Protein AF-A0A7K0PGT2-F1 (afdb_monomer)

Radius of gyration: 53.69 Å; Cα contacts (8 Å, |Δi|>4): 223; chains: 1; bounding box: 87×56×142 Å

Solvent-accessible surface area (backbone atoms only — not comparable to full-atom values): 14466 Å² total; per-residue (Å²): 141,84,86,84,85,79,87,84,86,82,81,84,85,84,81,75,84,80,81,84,86,76,78,80,81,80,82,82,82,79,70,78,76,76,74,76,70,42,58,75,42,71,37,89,89,79,69,48,74,46,69,46,82,60,61,47,36,92,90,78,65,51,60,72,64,72,80,71,77,77,62,82,74,50,78,63,59,57,50,51,54,50,51,52,51,50,51,48,48,64,63,54,50,58,58,54,54,54,54,49,53,52,50,52,56,50,51,52,52,49,54,52,51,50,55,49,50,52,50,52,51,50,49,53,52,48,53,50,50,53,51,50,52,53,50,52,52,51,52,52,52,51,52,54,50,49,54,51,51,52,49,51,51,45,55,50,45,55,52,50,48,32,52,49,52,24,52,51,45,32,50,39,21,75,71,67,77,32,98,59,60,35,76,43,43,53,70,45,78,75,40,73,49,88,86,41,83,86,55,52,51,35,31,30,47,28,35,30,27,53,48,68,48,98,88,70,50,73,44,60,49,49,25,31,32,43,38,33,59,79,81,65,44,73,52,75,43,84,47,74,136

Foldseek 3Di:
DDDDDDDDDDDDDDPDDDDDPPPPPDPDPPDPPPPPFQDWDQDPPPRDTDRDPDQADPVPGHGPDDPPPPPCPDPVNVVVVVVVVVVCCVVVVVVVVVVVVVVVVVVVVVVVVVVVVVVVVVVVVVVVVVVVVVVVVVVVVVVVVVLVVLLVLLVVLVVVVFVVVLVVQQVCVVVVNDVARFDTKDKDWPADDSNDPVDQKTKIWMFRFRDADPVRDGDGW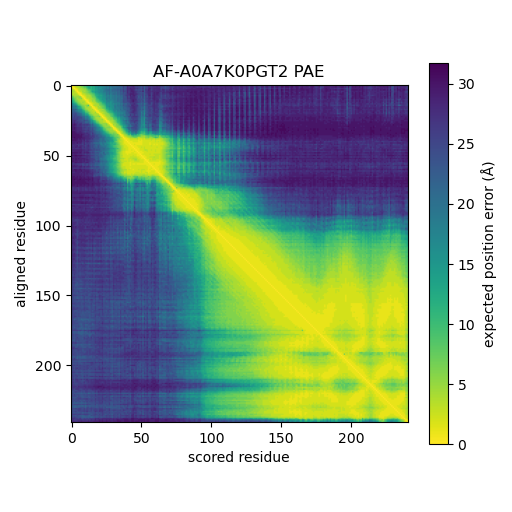IKIKMAGSVVSDIDIDTDDD

Nearest PDB structures (foldseek):
  4v93-assembly1_C1  TM=5.068E-01  e=9.255E+00  Lumbricus terrestris
  4u8u-assembly1_O  TM=4.489E-01  e=9.862E+00  Glossoscolex paulistus

Mean predicted aligned error: 16.41 Å

Secondary structure (DSSP, 8-state):
--------PPP--------------------------PPEEE-TTT--EEE--SSB-TTT--BSS---------HHHHHHHHHHHHHHHHHHHHHHHHHHHHHHHHHHHHHHHHHHHHHHHHHHHHHHHHHHHHHHHHHHHHHHHHHHHHHHHHHHHHHHHHHHHHHHHHHHHHTTSSSS---EEEEEEEES-TT-TT-SEEEEEEEEEEEE-TTS-EEEEEEEEEEETTTTEEEEEEB--

Sequence (241 aa):
MTDEQPDDATPEDGTTPGPDDATPTDPARTAPADATSAPDRLCRRCSTVTATSGEYCPHCGASYVRRGRLRRISRRTRRIAAAVLVLVLAVGGGTAFVLQRQADDRTERRARAQRALERVEARARQSRADAAATKAAAEEDAAAEELRLQRRLRTLTVRDLRKSVTKDARAKAAEGLLDDRARSTDCENTDGNEDDLEETSAEYSCIAVTDVDADGSSRGYRFTARVDFEEGSYTWRLGGD

Structure (mmCIF, N/CA/C/O backbone):
data_AF-A0A7K0PGT2-F1
#
_entry.id   AF-A0A7K0PGT2-F1
#
loop_
_atom_site.group_PDB
_atom_site.id
_atom_site.type_symbol
_atom_site.label_atom_id
_atom_site.label_alt_id
_atom_site.label_comp_id
_atom_site.label_asym_id
_atom_site.label_entity_id
_atom_site.label_seq_id
_atom_site.pdbx_PDB_ins_code
_atom_site.Cartn_x
_atom_site.Cartn_y
_atom_site.Cartn_z
_atom_site.occupancy
_atom_site.B_iso_or_equiv
_atom_site.auth_seq_id
_atom_site.auth_comp_id
_atom_site.auth_asym_id
_atom_site.auth_atom_id
_atom_site.pdbx_PDB_model_num
ATOM 1 N N . MET A 1 1 ? -23.843 19.584 -23.914 1.00 47.19 1 MET A N 1
ATOM 2 C CA . MET A 1 1 ? -24.912 19.281 -22.944 1.00 47.19 1 MET A CA 1
ATOM 3 C C . MET A 1 1 ? -24.220 19.204 -21.607 1.00 47.19 1 MET A C 1
ATOM 5 O O . MET A 1 1 ? -23.663 18.175 -21.262 1.00 47.19 1 MET A O 1
ATOM 9 N N . THR A 1 2 ? -24.089 20.372 -21.001 1.00 46.09 2 THR A N 1
ATOM 10 C CA . THR A 1 2 ? -23.368 20.646 -19.762 1.00 46.09 2 THR A CA 1
ATOM 11 C C . THR A 1 2 ? -24.465 20.976 -18.768 1.00 46.09 2 THR A C 1
ATOM 13 O O . THR A 1 2 ? -25.103 22.015 -18.915 1.00 46.09 2 THR A O 1
ATOM 16 N N . ASP A 1 3 ? -24.747 20.047 -17.860 1.00 52.47 3 ASP A N 1
ATOM 17 C CA . ASP A 1 3 ? -25.633 20.293 -16.727 1.00 52.47 3 ASP A CA 1
ATOM 18 C C . ASP A 1 3 ? -24.747 20.573 -15.515 1.00 52.47 3 ASP A C 1
ATOM 20 O O . ASP A 1 3 ? -23.982 19.731 -15.044 1.00 52.47 3 ASP A O 1
ATOM 24 N N . GLU A 1 4 ? -24.805 21.836 -15.130 1.00 55.09 4 GLU A N 1
ATOM 25 C CA . GLU A 1 4 ? -24.143 22.504 -14.028 1.00 55.09 4 GLU A CA 1
ATOM 26 C C . GLU A 1 4 ? -25.094 22.367 -12.835 1.00 55.09 4 GLU A C 1
ATOM 28 O O . GLU A 1 4 ? -26.203 22.901 -12.867 1.00 55.09 4 GLU A O 1
ATOM 33 N N . GLN A 1 5 ? -24.723 21.576 -11.825 1.00 59.09 5 GLN A N 1
ATOM 34 C CA . GLN A 1 5 ? -25.573 21.338 -10.658 1.00 59.09 5 GLN A CA 1
ATOM 35 C C . GLN A 1 5 ? -25.011 22.107 -9.450 1.00 59.09 5 GLN A C 1
ATOM 37 O O . GLN A 1 5 ? -23.903 21.792 -9.011 1.00 59.09 5 GLN A O 1
ATOM 42 N N . PRO A 1 6 ? -25.728 23.132 -8.947 1.00 62.44 6 PRO A N 1
ATOM 43 C CA . PRO A 1 6 ? -25.243 24.021 -7.900 1.00 62.44 6 PRO A CA 1
ATOM 44 C C . PRO A 1 6 ? -25.582 23.527 -6.487 1.00 62.44 6 PRO A C 1
ATOM 46 O O . PRO A 1 6 ? -26.600 22.875 -6.266 1.00 62.44 6 PRO A O 1
ATOM 49 N N . ASP A 1 7 ? -24.689 23.895 -5.566 1.00 54.88 7 ASP A N 1
ATOM 50 C CA . ASP A 1 7 ? -24.901 24.362 -4.192 1.00 54.88 7 ASP A CA 1
ATOM 51 C C . ASP A 1 7 ? -26.152 23.884 -3.438 1.00 54.88 7 ASP A C 1
ATOM 53 O O . ASP A 1 7 ? -27.253 24.397 -3.642 1.00 54.88 7 ASP A O 1
ATOM 57 N N . ASP A 1 8 ? -25.937 23.031 -2.430 1.00 54.59 8 ASP A N 1
ATOM 58 C CA . ASP A 1 8 ? -26.850 22.923 -1.291 1.00 54.59 8 ASP A CA 1
ATOM 59 C C . ASP A 1 8 ? -26.090 23.224 0.009 1.00 54.59 8 ASP A C 1
ATOM 61 O O . ASP A 1 8 ? -25.328 22.421 0.556 1.00 54.59 8 ASP A O 1
ATOM 65 N N . ALA A 1 9 ? -26.260 24.467 0.452 1.00 50.78 9 ALA A N 1
ATOM 66 C CA . ALA A 1 9 ? -25.785 24.992 1.715 1.00 50.78 9 ALA A CA 1
ATOM 67 C C . ALA A 1 9 ? -26.651 24.434 2.851 1.00 50.78 9 ALA A C 1
ATOM 69 O O . ALA A 1 9 ? -27.838 24.739 2.940 1.00 50.78 9 ALA A O 1
ATOM 70 N N . THR A 1 10 ? -26.057 23.660 3.762 1.00 55.44 10 THR A N 1
ATOM 71 C CA . THR A 1 10 ? -26.720 23.323 5.030 1.00 55.44 10 THR A CA 1
ATOM 72 C C . THR A 1 10 ? -26.334 24.355 6.095 1.00 55.44 10 THR A C 1
ATOM 74 O O . THR A 1 10 ? -25.140 24.525 6.357 1.00 55.44 10 THR A O 1
ATOM 77 N N . PRO A 1 11 ? -27.305 25.054 6.709 1.00 54.97 11 PRO A N 1
ATOM 78 C CA . PRO A 1 11 ? -27.050 26.006 7.776 1.00 54.97 11 PRO A CA 1
ATOM 79 C C . PRO A 1 11 ? -26.973 25.319 9.149 1.00 54.97 11 PRO A C 1
ATOM 81 O O . PRO A 1 11 ? -27.729 24.402 9.446 1.00 54.97 11 PRO A O 1
ATOM 84 N N . GLU A 1 12 ? -26.047 25.837 9.957 1.00 49.50 12 GLU A N 1
ATOM 85 C CA . GLU A 1 12 ? -26.160 26.125 11.394 1.00 49.50 12 GLU A CA 1
ATOM 86 C C . GLU A 1 12 ? -26.654 25.025 12.349 1.00 49.50 12 GLU A C 1
ATOM 88 O O . GLU A 1 12 ? -27.845 24.757 12.456 1.00 49.50 12 GLU A O 1
ATOM 93 N N . ASP A 1 13 ? -25.742 24.541 13.201 1.00 44.47 13 ASP A N 1
ATOM 94 C CA . ASP A 1 13 ? -26.112 24.051 14.533 1.00 44.47 13 ASP A CA 1
ATOM 95 C C . ASP A 1 13 ? -25.290 24.795 15.598 1.00 44.47 13 ASP A C 1
ATOM 97 O O . ASP A 1 13 ? -24.214 24.388 16.048 1.00 44.47 13 ASP A O 1
ATOM 101 N N . GLY A 1 14 ? -25.787 25.986 15.937 1.00 51.91 14 GLY A N 1
ATOM 102 C CA . GLY A 1 14 ? -25.299 26.810 17.032 1.00 51.91 14 GLY A CA 1
ATOM 103 C C . GLY A 1 14 ? -25.639 26.171 18.375 1.00 51.91 14 GLY A C 1
ATOM 104 O O . GLY A 1 14 ? -26.684 26.448 18.957 1.00 51.91 14 GLY A O 1
ATOM 105 N N . THR A 1 15 ? -24.738 25.343 18.902 1.00 51.84 15 THR A N 1
ATOM 106 C CA . THR A 1 15 ? -24.800 24.907 20.303 1.00 51.84 15 THR A CA 1
ATOM 107 C C . THR A 1 15 ? -24.114 25.945 21.186 1.00 51.84 15 THR A C 1
ATOM 109 O O . THR A 1 15 ? -22.908 25.910 21.426 1.00 51.84 15 THR A O 1
ATOM 112 N N . THR A 1 16 ? -24.905 26.899 21.661 1.00 55.03 16 THR A N 1
ATOM 113 C CA . THR A 1 16 ? -24.529 27.847 22.710 1.00 55.03 16 THR A CA 1
ATOM 114 C C . THR A 1 16 ? -24.398 27.099 24.047 1.00 55.03 16 THR A C 1
ATOM 116 O O . THR A 1 16 ? -25.365 26.462 24.470 1.00 55.03 16 THR A O 1
ATOM 119 N N . PRO A 1 17 ? -23.258 27.164 24.759 1.00 57.84 17 PRO A N 1
ATOM 120 C CA . PRO A 1 17 ? -23.176 26.684 26.132 1.00 57.84 17 PRO A CA 1
ATOM 121 C C . PRO A 1 17 ? -23.917 27.666 27.046 1.00 57.84 17 PRO A C 1
ATOM 123 O O . PRO A 1 17 ? -23.479 28.798 27.243 1.00 57.84 17 PRO A O 1
ATOM 126 N N . GLY A 1 18 ? -25.061 27.239 27.579 1.00 46.41 18 GLY A N 1
ATOM 127 C CA . GLY A 1 18 ? -25.768 27.975 28.622 1.00 46.41 18 GLY A CA 1
ATOM 128 C C . GLY A 1 18 ? -24.946 27.997 29.917 1.00 46.41 18 GLY A C 1
ATOM 129 O O . GLY A 1 18 ? -24.570 26.927 30.403 1.00 46.41 18 GLY A O 1
ATOM 130 N N . PRO A 1 19 ? -24.644 29.175 30.488 1.00 62.78 19 PRO A N 1
ATOM 131 C CA . PRO A 1 19 ? -24.350 29.290 31.904 1.00 62.78 19 PRO A CA 1
ATOM 132 C C . PRO A 1 19 ? -25.675 29.289 32.688 1.00 62.78 19 PRO A C 1
ATOM 134 O O . PRO A 1 19 ? -26.742 29.472 32.109 1.00 62.78 19 PRO A O 1
ATOM 137 N N . ASP A 1 20 ? -25.582 29.130 34.006 1.00 53.25 20 ASP A N 1
ATOM 138 C CA . ASP A 1 20 ? -26.662 29.365 34.976 1.00 53.25 20 ASP A CA 1
ATOM 139 C C . ASP A 1 20 ? -27.539 28.154 35.343 1.00 53.25 20 ASP A C 1
ATOM 141 O O . ASP A 1 20 ? -28.751 28.164 35.171 1.00 53.25 20 ASP A O 1
ATOM 145 N N . ASP A 1 21 ? -26.939 27.168 36.018 1.00 46.47 21 ASP A N 1
ATOM 146 C CA . ASP A 1 21 ? -27.646 26.464 37.100 1.00 46.47 21 ASP A CA 1
ATOM 147 C C . ASP A 1 21 ? -27.090 26.936 38.448 1.00 46.47 21 ASP A C 1
ATOM 149 O O . ASP A 1 21 ? -26.304 26.287 39.145 1.00 46.47 21 ASP A O 1
ATOM 153 N N . ALA A 1 22 ? -27.499 28.158 38.789 1.00 50.94 22 ALA A N 1
ATOM 154 C CA . ALA A 1 22 ? -27.436 28.685 40.136 1.00 50.94 22 ALA A CA 1
ATOM 155 C C . ALA A 1 22 ? -28.290 27.788 41.038 1.00 50.94 22 ALA A C 1
ATOM 157 O O . ALA A 1 22 ? -29.516 27.817 40.998 1.00 50.94 22 ALA A O 1
ATOM 158 N N . THR A 1 23 ? -27.622 26.987 41.864 1.00 50.50 23 THR A N 1
ATOM 159 C CA . THR A 1 23 ? -28.246 26.225 42.944 1.00 50.50 23 THR A CA 1
ATOM 160 C C . THR A 1 23 ? -29.018 27.188 43.855 1.00 50.50 23 THR A C 1
ATOM 162 O O . THR A 1 23 ? -28.389 28.032 44.504 1.00 50.50 23 THR A O 1
ATOM 165 N N . PRO A 1 24 ? -30.356 27.089 43.966 1.00 59.78 24 PRO A N 1
ATOM 166 C CA . PRO A 1 24 ? -31.089 27.836 44.969 1.00 59.78 24 PRO A CA 1
ATOM 167 C C . PRO A 1 24 ? -30.717 27.250 46.327 1.00 59.78 24 PRO A C 1
ATOM 169 O O . PRO A 1 24 ? -31.056 26.118 46.668 1.00 59.78 24 PRO A O 1
ATOM 172 N N . THR A 1 25 ? -29.961 28.031 47.090 1.00 54.16 25 THR A N 1
ATOM 173 C CA . THR A 1 25 ? -29.797 27.812 48.521 1.00 54.16 25 THR A CA 1
ATOM 174 C C . THR A 1 25 ? -31.175 28.047 49.128 1.00 54.16 25 THR A C 1
ATOM 176 O O . THR A 1 25 ? -31.675 29.166 49.074 1.00 54.16 25 THR A O 1
ATOM 179 N N . ASP A 1 26 ? -31.809 26.988 49.625 1.00 44.59 26 ASP A N 1
ATOM 180 C CA . ASP A 1 26 ? -33.095 27.025 50.323 1.00 44.59 26 ASP A CA 1
ATOM 181 C C . ASP A 1 26 ? -32.820 27.174 51.833 1.00 44.59 26 ASP A C 1
ATOM 183 O O . ASP A 1 26 ? -32.454 26.192 52.492 1.00 44.59 26 ASP A O 1
ATOM 187 N N . PRO A 1 27 ? -32.877 28.389 52.415 1.00 58.22 27 PRO A N 1
ATOM 188 C CA . PRO A 1 27 ? -32.854 28.549 53.853 1.00 58.22 27 PRO A CA 1
ATOM 189 C C . PRO A 1 27 ? -34.259 28.307 54.409 1.00 58.22 27 PRO A C 1
ATOM 191 O O . PRO A 1 27 ? -35.242 28.878 53.950 1.00 58.22 27 PRO A O 1
ATOM 194 N N . ALA A 1 28 ? -34.305 27.565 55.510 1.00 53.78 28 ALA A N 1
ATOM 195 C CA . ALA A 1 28 ? -35.458 27.430 56.396 1.00 53.78 28 ALA A CA 1
ATOM 196 C C . ALA A 1 28 ? -36.552 26.442 55.956 1.00 53.78 28 ALA A C 1
ATOM 198 O O . ALA A 1 28 ? -37.667 26.796 55.581 1.00 53.78 28 ALA A O 1
ATOM 199 N N . ARG A 1 29 ? -36.313 25.171 56.291 1.00 45.88 29 ARG A N 1
ATOM 200 C CA . ARG A 1 29 ? -37.373 24.348 56.881 1.00 45.88 29 ARG A CA 1
ATOM 201 C C . ARG A 1 29 ? -36.962 23.915 58.282 1.00 45.88 29 ARG A C 1
ATOM 203 O O . ARG A 1 29 ? -36.462 22.819 58.509 1.00 45.88 29 ARG A O 1
ATOM 210 N N . THR A 1 30 ? -37.179 24.829 59.224 1.00 50.41 30 THR A N 1
ATOM 211 C CA . THR A 1 30 ? -37.275 24.543 60.654 1.00 50.41 30 THR A CA 1
ATOM 212 C C . THR A 1 30 ? -38.388 23.516 60.837 1.00 50.41 30 THR A C 1
ATOM 214 O O . THR A 1 30 ? -39.570 23.848 60.775 1.00 50.41 30 THR A O 1
ATOM 217 N N . ALA A 1 31 ? -38.017 22.247 60.997 1.00 50.94 31 ALA A N 1
ATOM 218 C CA . ALA A 1 31 ? 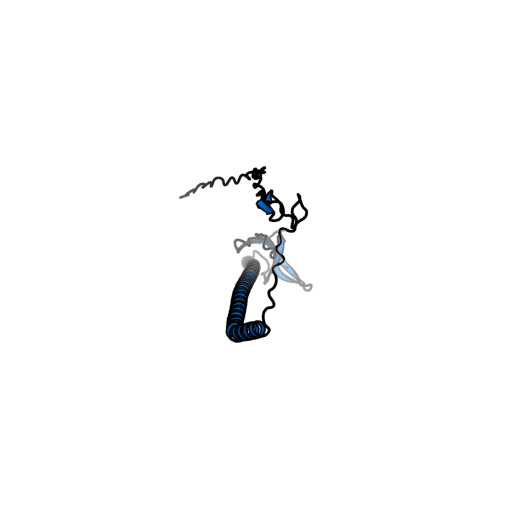-38.930 21.248 61.523 1.00 50.94 31 ALA A CA 1
ATOM 219 C C . ALA A 1 31 ? -39.386 21.725 62.913 1.00 50.94 31 ALA A C 1
ATOM 221 O O . ALA A 1 31 ? -38.536 22.171 63.694 1.00 50.94 31 ALA A O 1
ATOM 222 N N . PRO A 1 32 ? -40.686 21.672 63.248 1.00 51.66 32 PRO A N 1
ATOM 223 C CA . PRO A 1 32 ? -41.094 21.857 64.625 1.00 51.66 32 PRO A CA 1
ATOM 224 C C . PRO A 1 32 ? -40.410 20.752 65.426 1.00 51.66 32 PRO A C 1
ATOM 226 O O . PRO A 1 32 ? -40.668 19.567 65.227 1.00 51.66 32 PRO A O 1
ATOM 229 N N . ALA A 1 33 ? -39.477 21.146 66.291 1.00 49.19 33 ALA A N 1
ATOM 230 C CA . ALA A 1 33 ? -39.072 20.305 67.392 1.00 49.19 33 ALA A CA 1
ATOM 231 C C . ALA A 1 33 ? -40.363 19.981 68.142 1.00 49.19 33 ALA A C 1
ATOM 233 O O . ALA A 1 33 ? -40.942 20.870 68.769 1.00 49.19 33 ALA A O 1
ATOM 234 N N . ASP A 1 34 ? -40.843 18.745 67.996 1.00 47.53 34 ASP A N 1
ATOM 235 C CA . ASP A 1 34 ? -41.876 18.171 68.840 1.00 47.53 34 ASP A CA 1
ATOM 236 C C . ASP A 1 34 ? -41.387 18.342 70.273 1.00 47.53 34 ASP A C 1
ATOM 238 O O . ASP A 1 34 ? -40.569 17.572 70.789 1.00 47.53 34 ASP A O 1
ATOM 242 N N . ALA A 1 35 ? -41.839 19.432 70.892 1.00 53.50 35 ALA A N 1
ATOM 243 C CA . ALA A 1 35 ? -41.703 19.676 72.302 1.00 53.50 35 ALA A CA 1
ATOM 244 C C . ALA A 1 35 ? -42.369 18.475 72.956 1.00 53.50 35 ALA A C 1
ATOM 246 O O . ALA A 1 35 ? -43.592 18.377 73.025 1.00 53.50 35 ALA A O 1
ATOM 247 N N . THR A 1 36 ? -41.542 17.513 73.354 1.00 59.00 36 THR A N 1
ATOM 248 C CA . THR A 1 36 ? -41.952 16.320 74.073 1.00 59.00 36 THR A CA 1
ATOM 249 C C . THR A 1 36 ? -42.402 16.817 75.439 1.00 59.00 36 THR A C 1
ATOM 251 O O . THR A 1 36 ? -41.626 16.849 76.392 1.00 59.00 36 THR A O 1
ATOM 254 N N . SER A 1 37 ? -43.630 17.334 75.506 1.00 67.69 37 SER A N 1
ATOM 255 C CA . SER A 1 37 ? -44.244 17.827 76.725 1.00 67.69 37 SER A CA 1
ATOM 256 C C . SER A 1 37 ? -44.231 16.661 77.697 1.00 67.69 37 SER A C 1
ATOM 258 O O . SER A 1 37 ? -44.866 15.632 77.447 1.00 67.69 37 SER A O 1
ATOM 260 N N . ALA A 1 38 ? -43.424 16.781 78.751 1.00 74.56 38 ALA A N 1
ATOM 261 C CA . ALA A 1 38 ? -43.304 15.735 79.745 1.00 74.56 38 ALA A CA 1
ATOM 262 C C . ALA A 1 38 ? -44.716 15.397 80.253 1.00 74.56 38 ALA A C 1
ATOM 264 O O . ALA A 1 38 ? -45.448 16.316 80.622 1.00 74.56 38 ALA A O 1
ATOM 265 N N . PRO A 1 39 ? -45.129 14.119 80.232 1.00 81.19 39 PRO A N 1
ATOM 266 C CA . PRO A 1 39 ? -46.498 13.754 80.559 1.00 81.19 39 PRO A CA 1
ATOM 267 C C . PRO A 1 39 ? -46.835 14.211 81.979 1.00 81.19 39 PRO A C 1
ATOM 269 O O . PRO A 1 39 ? -46.037 14.018 82.901 1.00 81.19 39 PRO A O 1
ATOM 272 N N . ASP A 1 40 ? -48.025 14.781 82.157 1.00 88.62 40 ASP A N 1
ATOM 273 C CA . ASP A 1 40 ? -48.526 15.147 83.476 1.00 88.62 40 ASP A CA 1
ATOM 274 C C . ASP A 1 40 ? -48.663 13.902 84.353 1.00 88.62 40 ASP A C 1
ATOM 276 O O . ASP A 1 40 ? -49.328 12.920 84.005 1.00 88.62 40 ASP A O 1
ATOM 280 N N . ARG A 1 41 ? -48.018 13.932 85.523 1.00 88.38 41 ARG A N 1
ATOM 281 C CA . ARG A 1 41 ? -48.097 12.858 86.516 1.00 88.38 41 ARG A CA 1
ATOM 282 C C . ARG A 1 41 ? -48.710 13.391 87.802 1.00 88.38 41 ARG A C 1
ATOM 284 O O . ARG A 1 41 ? -48.250 14.381 88.360 1.00 88.38 41 ARG A O 1
ATOM 291 N N . LEU A 1 42 ? -49.726 12.689 88.304 1.00 91.50 42 LEU A N 1
ATOM 292 C CA . LEU A 1 42 ? -50.320 12.944 89.616 1.00 91.50 42 LEU A CA 1
ATOM 293 C C . LEU A 1 42 ? -49.527 12.196 90.696 1.00 91.50 42 LEU A C 1
ATOM 295 O O . LEU A 1 42 ? -49.475 10.958 90.704 1.00 91.50 42 LEU A O 1
ATOM 299 N N . CYS A 1 43 ? -48.922 12.923 91.635 1.00 91.62 43 CYS A N 1
ATOM 300 C CA . CYS A 1 43 ? -48.237 12.297 92.759 1.00 91.62 43 CYS A CA 1
ATOM 301 C C . CYS A 1 43 ? -49.247 11.728 93.757 1.00 91.62 43 CYS A C 1
ATOM 303 O O . CYS A 1 43 ? -50.060 12.443 94.322 1.00 91.62 43 CYS A O 1
ATOM 305 N N . ARG A 1 44 ? -49.166 10.430 94.054 1.00 87.00 44 ARG A N 1
ATOM 306 C CA . ARG A 1 44 ? -50.086 9.765 94.999 1.00 87.00 44 ARG A CA 1
ATOM 307 C C . ARG A 1 44 ? -49.892 10.160 96.461 1.00 87.00 44 ARG A C 1
ATOM 309 O O . ARG A 1 44 ? -50.741 9.832 97.280 1.00 87.00 44 ARG A O 1
ATOM 316 N N . ARG A 1 45 ? -48.742 10.749 96.803 1.00 90.94 45 ARG A N 1
ATOM 317 C CA . ARG A 1 45 ? -48.373 11.071 98.189 1.00 90.94 45 ARG A CA 1
ATOM 318 C C . ARG A 1 45 ? -48.910 12.438 98.606 1.00 90.94 45 ARG A C 1
ATOM 320 O O . ARG A 1 45 ? -49.447 12.557 99.696 1.00 90.94 45 ARG A O 1
ATOM 327 N N . CYS A 1 46 ? -48.750 13.435 97.740 1.00 93.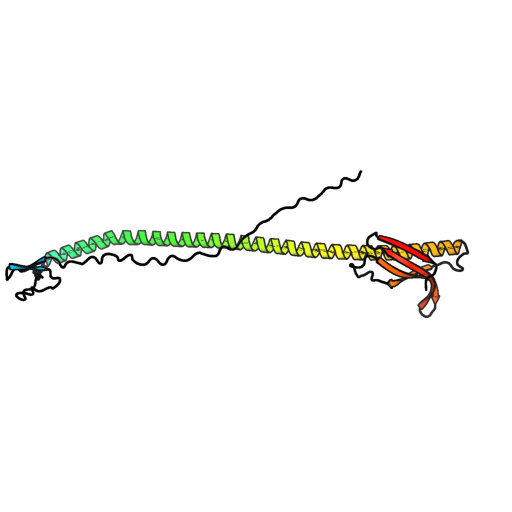81 46 CYS A N 1
ATOM 328 C CA . CYS A 1 46 ? -49.135 14.824 97.998 1.00 93.81 46 CYS A CA 1
ATOM 329 C C . CYS A 1 46 ? -50.220 15.348 97.044 1.00 93.81 46 CYS A C 1
ATOM 331 O O . CYS A 1 46 ? -50.606 16.504 97.151 1.00 93.81 46 CYS A O 1
ATOM 333 N N . SER A 1 47 ? -50.716 14.514 96.126 1.00 92.50 47 SER A N 1
ATOM 334 C CA . SER A 1 47 ? -51.828 14.809 95.208 1.00 92.50 47 SER A CA 1
ATOM 335 C C . SER A 1 47 ? -51.616 15.991 94.252 1.00 92.50 47 SER A C 1
ATOM 337 O O . SER A 1 47 ? -52.569 16.441 93.628 1.00 92.50 47 SER A O 1
ATOM 339 N N . THR A 1 48 ? -50.383 16.471 94.077 1.00 92.88 48 THR A N 1
ATOM 340 C CA . THR A 1 48 ? -50.043 17.490 93.072 1.00 92.88 48 THR A CA 1
ATOM 341 C C . THR A 1 48 ? -49.820 16.874 91.690 1.00 92.88 48 THR A C 1
ATOM 343 O O . THR A 1 48 ? -49.230 15.796 91.567 1.00 92.88 48 THR A O 1
ATOM 346 N N . VAL A 1 49 ? -50.302 17.565 90.652 1.00 92.44 49 VAL A N 1
ATOM 347 C CA . VAL A 1 49 ? -50.041 17.259 89.237 1.00 92.44 49 VAL A CA 1
ATOM 348 C C . VAL A 1 49 ? -48.836 18.077 88.787 1.00 92.44 49 VAL A C 1
ATOM 350 O O . VAL A 1 49 ? -48.790 19.284 89.019 1.00 92.44 49 VAL A O 1
ATOM 353 N N . THR A 1 50 ? -47.850 17.431 88.171 1.00 89.69 50 THR A N 1
ATOM 354 C CA . THR A 1 50 ? -46.677 18.123 87.623 1.00 89.69 50 THR A CA 1
ATOM 355 C C . THR A 1 50 ? -46.235 17.460 86.321 1.00 89.69 50 THR A C 1
ATOM 357 O O . THR A 1 50 ? -46.078 16.235 86.280 1.00 89.69 50 THR A O 1
ATOM 360 N N . ALA A 1 51 ? -45.980 18.262 85.286 1.00 90.44 51 ALA A N 1
ATOM 361 C CA . ALA A 1 51 ? -45.330 17.830 84.053 1.00 90.44 51 ALA A CA 1
ATOM 362 C C . ALA A 1 51 ? -43.850 17.541 84.341 1.00 90.44 51 ALA A C 1
ATOM 364 O O . ALA A 1 51 ? -43.044 18.453 84.528 1.00 90.44 51 ALA A O 1
ATOM 365 N N . THR A 1 52 ? -43.477 16.265 84.455 1.00 85.81 52 THR A N 1
ATOM 366 C CA . THR A 1 52 ? -42.083 15.882 84.719 1.00 85.81 52 THR A CA 1
ATOM 367 C C . THR A 1 52 ? -41.732 14.530 84.108 1.00 85.81 52 THR A C 1
ATOM 369 O O . THR A 1 52 ? -42.489 13.562 84.197 1.00 85.81 52 THR A O 1
ATOM 372 N N . SER A 1 53 ? -40.553 14.457 83.487 1.00 84.81 53 SER A N 1
ATOM 373 C CA . SER A 1 53 ? -39.944 13.214 83.000 1.00 84.81 53 SER A CA 1
ATOM 374 C C . SER A 1 53 ? -39.170 12.472 84.098 1.00 84.81 53 SER A C 1
ATOM 376 O O . SER A 1 53 ? -38.762 11.329 83.895 1.00 84.81 53 SER A O 1
ATOM 378 N N . GLY A 1 54 ? -38.999 13.089 85.274 1.00 85.19 54 GLY A N 1
ATOM 379 C CA . GLY A 1 54 ? -38.281 12.514 86.404 1.00 85.19 54 GLY A CA 1
ATOM 380 C C . GLY A 1 54 ? -39.006 11.329 87.049 1.00 85.19 54 GLY A C 1
ATOM 381 O O . GLY A 1 54 ? -40.236 11.227 87.061 1.00 85.19 54 GLY A O 1
ATOM 382 N N . GLU A 1 55 ? -38.232 10.416 87.637 1.00 88.81 55 GLU A N 1
ATOM 383 C CA . GLU A 1 55 ? -38.771 9.258 88.362 1.00 88.8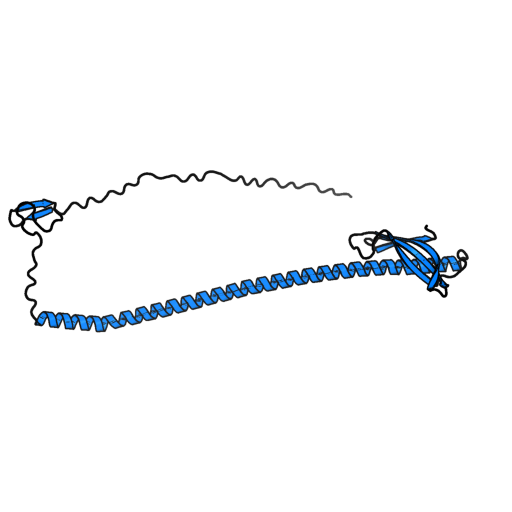1 55 GLU A CA 1
ATOM 384 C C . GLU A 1 55 ? -39.358 9.615 89.735 1.00 88.81 55 GLU A C 1
ATOM 386 O O . GLU A 1 55 ? -40.068 8.794 90.319 1.00 88.81 55 GLU A O 1
ATOM 391 N N . TYR A 1 56 ? -39.118 10.832 90.232 1.00 91.38 56 TYR A N 1
ATOM 392 C CA . TYR A 1 56 ? -39.517 11.305 91.559 1.00 91.38 56 TYR A CA 1
ATOM 393 C C . TYR A 1 56 ? -40.321 12.606 91.485 1.00 91.38 56 TYR A C 1
ATOM 395 O O . TYR A 1 56 ? -40.121 13.437 90.603 1.00 91.38 56 TYR A O 1
ATOM 403 N N . CYS A 1 57 ? -41.246 12.781 92.425 1.00 92.12 57 CYS A N 1
ATOM 404 C CA . CYS A 1 57 ? -42.071 13.973 92.550 1.00 92.12 57 CYS A CA 1
ATOM 405 C C . CYS A 1 57 ? -41.240 15.144 93.103 1.00 92.12 57 CYS A C 1
ATOM 407 O O . CYS A 1 57 ? -40.704 15.010 94.205 1.00 92.12 57 CYS A O 1
ATOM 409 N N . PRO A 1 58 ? -41.177 16.302 92.420 1.00 91.88 58 PRO A N 1
ATOM 410 C CA . PRO A 1 58 ? -40.348 17.430 92.852 1.00 91.88 58 PRO A CA 1
ATOM 411 C C . PRO A 1 58 ? -40.856 18.106 94.133 1.00 91.88 58 PRO A C 1
ATOM 413 O O . PRO A 1 58 ? -40.082 18.744 94.835 1.00 91.88 58 PRO A O 1
ATOM 416 N N . HIS A 1 59 ? -42.138 17.944 94.474 1.00 91.69 59 HIS A N 1
ATOM 417 C CA . HIS A 1 59 ? -42.726 18.578 95.658 1.00 91.69 59 HIS A CA 1
ATOM 418 C C . HIS A 1 59 ? -42.493 17.803 96.962 1.00 91.69 59 HIS A C 1
ATOM 420 O O . HIS A 1 59 ? -42.420 18.412 98.023 1.00 91.69 59 HIS A O 1
ATOM 426 N N . CYS A 1 60 ? -42.412 16.468 96.916 1.00 93.06 60 CYS A N 1
ATOM 427 C CA . CYS A 1 60 ? -42.309 15.641 98.130 1.00 93.06 60 CYS A CA 1
ATOM 428 C C . CYS A 1 60 ? -41.256 14.523 98.067 1.00 93.06 60 CYS A C 1
ATOM 430 O O . CYS A 1 60 ? -41.109 13.772 99.029 1.00 93.06 60 CYS A O 1
ATOM 432 N N . GLY A 1 61 ? -40.566 14.350 96.936 1.00 91.75 61 GLY A N 1
ATOM 433 C CA . GLY A 1 61 ? -39.535 13.327 96.739 1.00 91.75 61 GLY A CA 1
ATOM 434 C C . GLY A 1 61 ? -40.046 11.895 96.519 1.00 91.75 61 GLY A C 1
ATOM 435 O O . GLY A 1 61 ? -39.242 10.978 96.385 1.00 91.75 61 GLY A O 1
ATOM 436 N N . ALA A 1 62 ? -41.361 11.649 96.466 1.00 90.12 62 ALA A N 1
ATOM 437 C CA . ALA A 1 62 ? -41.899 10.296 96.265 1.00 90.12 62 ALA A CA 1
ATOM 438 C C . ALA A 1 62 ? -41.709 9.789 94.820 1.00 90.12 62 ALA A C 1
ATOM 440 O O . ALA A 1 62 ? -41.970 10.526 93.873 1.00 90.12 62 ALA A O 1
ATOM 441 N N . SER A 1 63 ? -41.322 8.521 94.625 1.00 87.19 63 SER A N 1
ATOM 442 C CA . SER A 1 63 ? -41.131 7.953 93.280 1.00 87.19 63 SER A CA 1
ATOM 443 C C . SER A 1 63 ? -42.461 7.731 92.541 1.00 87.19 63 SER A C 1
ATOM 445 O O . SER A 1 63 ? -43.359 7.064 93.064 1.00 87.19 63 SER A O 1
ATOM 447 N N . TYR A 1 64 ? -42.575 8.206 91.297 1.00 82.00 64 TYR A N 1
ATOM 448 C CA . TYR A 1 64 ? -43.691 7.898 90.387 1.00 82.00 64 TYR A CA 1
ATOM 449 C C . TYR A 1 64 ? -43.680 6.442 89.932 1.00 82.00 64 TYR A C 1
ATOM 451 O O . TYR A 1 64 ? -44.731 5.857 89.653 1.00 82.00 64 TYR A O 1
ATOM 459 N N . VAL A 1 65 ? -42.492 5.838 89.881 1.00 80.50 65 VAL A N 1
ATOM 460 C CA . VAL A 1 65 ? -42.336 4.433 89.529 1.00 80.50 65 VAL A CA 1
ATOM 461 C C . VAL A 1 65 ? -42.874 3.606 90.688 1.00 80.50 65 VAL A C 1
ATOM 463 O O . VAL A 1 65 ? -42.257 3.484 91.749 1.00 80.50 65 VAL A O 1
ATOM 466 N N . ARG A 1 66 ? -44.048 2.999 90.504 1.00 70.12 66 ARG A N 1
ATOM 467 C CA . ARG A 1 66 ? -44.420 1.876 91.357 1.00 70.12 66 ARG A CA 1
ATOM 468 C C . ARG A 1 66 ? -43.364 0.811 91.100 1.00 70.12 66 ARG A C 1
ATOM 470 O O . ARG A 1 66 ? -43.359 0.232 90.018 1.00 70.12 66 ARG A O 1
ATOM 477 N N . ARG A 1 67 ? -42.506 0.511 92.081 1.00 60.44 67 ARG A N 1
ATOM 478 C CA . ARG A 1 67 ? -41.822 -0.787 92.109 1.00 60.44 67 ARG A CA 1
ATOM 479 C C . ARG A 1 67 ? -42.930 -1.824 92.066 1.00 60.44 67 ARG A C 1
ATOM 481 O O . ARG A 1 67 ? -43.595 -2.075 93.075 1.00 60.44 67 ARG A O 1
ATOM 488 N N . GLY A 1 68 ? -43.200 -2.335 90.867 1.00 57.84 68 GLY A N 1
ATOM 489 C CA . GLY A 1 68 ? -44.102 -3.442 90.671 1.00 57.84 68 GLY A CA 1
ATOM 490 C C . GLY A 1 68 ? -43.613 -4.501 91.631 1.00 57.84 68 GLY A C 1
ATOM 491 O O . GLY A 1 68 ? -42.475 -4.957 91.522 1.00 57.84 68 GLY A O 1
ATOM 492 N N . ARG A 1 69 ? -44.427 -4.827 92.639 1.00 53.44 69 ARG A N 1
ATOM 493 C CA . ARG A 1 69 ? -44.222 -6.055 93.390 1.00 53.44 69 ARG A CA 1
ATOM 494 C C . ARG A 1 69 ? -44.261 -7.125 92.317 1.00 53.44 69 ARG A C 1
ATOM 496 O O . ARG A 1 69 ? -45.348 -7.488 91.871 1.00 53.44 69 ARG A O 1
ATOM 503 N N . LEU A 1 70 ? -43.090 -7.581 91.882 1.00 50.50 70 LEU A N 1
ATOM 504 C CA . LEU A 1 70 ? -42.910 -8.871 91.250 1.00 50.50 70 LEU A CA 1
ATOM 505 C C . LEU A 1 70 ? -43.408 -9.859 92.304 1.00 50.50 70 LEU A C 1
ATOM 507 O O . LEU A 1 70 ? -42.664 -10.335 93.160 1.00 50.50 70 LEU A O 1
ATOM 511 N N . ARG A 1 71 ? -44.739 -10.031 92.326 1.00 52.47 71 ARG A N 1
ATOM 512 C CA . ARG A 1 71 ? -45.460 -11.050 93.073 1.00 52.47 71 ARG A CA 1
ATOM 513 C C . ARG A 1 71 ? -44.664 -12.308 92.824 1.00 52.47 71 ARG A C 1
ATOM 515 O O . ARG A 1 71 ? -44.444 -12.627 91.663 1.00 52.47 71 ARG A O 1
ATOM 522 N N . ARG A 1 72 ? -44.207 -12.962 93.896 1.00 57.94 72 ARG A N 1
ATOM 523 C CA . ARG A 1 72 ? -43.566 -14.280 93.870 1.00 57.94 72 ARG A CA 1
ATOM 524 C C . ARG A 1 72 ? -44.277 -15.155 92.839 1.00 57.94 72 ARG A C 1
ATOM 526 O O . ARG A 1 72 ? -45.315 -15.741 93.137 1.00 57.94 72 ARG A O 1
ATOM 533 N N . ILE A 1 73 ? -43.743 -15.201 91.621 1.00 59.06 73 ILE A N 1
ATOM 534 C CA . ILE A 1 73 ? -44.259 -16.076 90.583 1.00 59.06 73 ILE A CA 1
ATOM 535 C C . ILE A 1 73 ? -43.932 -17.469 91.093 1.00 59.06 73 ILE A C 1
ATOM 537 O O . ILE A 1 73 ? -42.774 -17.785 91.381 1.00 59.06 73 ILE A O 1
ATOM 541 N N . SER A 1 74 ? -44.975 -18.264 91.321 1.00 65.19 74 SER A N 1
ATOM 542 C CA . SER A 1 74 ? -44.818 -19.590 91.900 1.00 65.19 74 SER A CA 1
ATOM 543 C C . SER A 1 74 ? -43.858 -20.413 91.035 1.00 65.19 74 SER A C 1
ATOM 545 O O . SER A 1 74 ? -43.844 -20.297 89.805 1.00 65.19 74 SER A O 1
ATOM 547 N N . ARG A 1 75 ? -43.066 -21.289 91.667 1.00 75.31 75 ARG A N 1
ATOM 548 C CA . ARG A 1 75 ? -42.130 -22.180 90.955 1.00 75.31 75 ARG A CA 1
ATOM 549 C C . ARG A 1 75 ? -42.826 -23.000 89.853 1.00 75.31 75 ARG A C 1
ATOM 551 O O . ARG A 1 75 ? -42.169 -23.405 88.902 1.00 75.31 75 ARG A O 1
ATOM 558 N N . ARG A 1 76 ? -44.144 -23.211 89.960 1.00 76.38 76 ARG A N 1
ATOM 559 C CA . ARG A 1 76 ? -44.967 -23.930 88.976 1.00 76.38 76 ARG A CA 1
ATOM 560 C C . ARG A 1 76 ? -45.186 -23.121 87.698 1.00 76.38 76 ARG A C 1
ATOM 562 O O . ARG A 1 76 ? -44.968 -23.643 86.613 1.00 76.38 76 ARG A O 1
ATOM 569 N N . THR A 1 77 ? -45.510 -21.837 87.816 1.00 76.94 77 THR A N 1
ATOM 570 C CA . THR A 1 77 ? -45.718 -20.954 86.657 1.00 76.94 77 THR A CA 1
ATOM 571 C C . THR A 1 77 ? -44.429 -20.772 85.854 1.00 76.94 77 THR A C 1
ATOM 573 O O . THR A 1 77 ? -44.462 -20.737 84.629 1.00 76.94 77 THR A O 1
ATOM 576 N N . ARG A 1 78 ? -43.272 -20.758 86.533 1.00 80.19 78 ARG A N 1
ATOM 577 C CA . ARG A 1 78 ? -41.958 -20.693 85.875 1.00 80.19 78 ARG A CA 1
ATOM 578 C C . ARG A 1 78 ? -41.656 -21.942 85.037 1.00 80.19 78 ARG A C 1
ATOM 580 O O . ARG A 1 78 ? -41.096 -21.815 83.956 1.00 80.19 78 ARG A O 1
ATOM 587 N N . ARG A 1 79 ? -42.054 -23.132 85.510 1.00 86.88 79 ARG A N 1
ATOM 588 C CA . ARG A 1 79 ? -41.889 -24.393 84.762 1.00 86.88 79 ARG A CA 1
ATOM 589 C C . ARG A 1 79 ? -42.802 -24.457 83.541 1.00 86.88 79 ARG A C 1
ATOM 591 O O . ARG A 1 79 ? -42.346 -24.861 82.482 1.00 86.88 79 ARG A O 1
ATOM 598 N N . ILE A 1 80 ? -44.054 -24.021 83.679 1.00 86.12 80 ILE A N 1
ATOM 599 C CA . ILE A 1 80 ? -45.011 -24.001 82.563 1.00 86.12 80 ILE A CA 1
ATOM 600 C C . ILE A 1 80 ? -44.551 -23.009 81.489 1.00 86.12 80 ILE A C 1
ATOM 602 O O . ILE A 1 80 ? -44.502 -23.367 80.319 1.00 86.12 80 ILE A O 1
ATOM 606 N N . ALA A 1 81 ? -44.122 -21.805 81.881 1.00 83.94 81 ALA A N 1
ATOM 607 C CA . ALA A 1 81 ? -43.574 -20.831 80.939 1.00 83.94 81 ALA A CA 1
ATOM 608 C C . ALA A 1 81 ? -42.326 -21.364 80.213 1.00 83.94 81 ALA A C 1
ATOM 610 O O . ALA A 1 81 ? -42.207 -21.188 79.006 1.00 83.94 81 ALA A O 1
ATOM 611 N N . ALA A 1 82 ? -41.431 -22.065 80.920 1.00 86.94 82 ALA A N 1
ATOM 612 C CA . ALA A 1 82 ? -40.260 -22.688 80.305 1.00 86.94 82 ALA A CA 1
ATOM 613 C C . ALA A 1 82 ? -40.640 -23.805 79.316 1.00 86.94 82 ALA A C 1
ATOM 615 O O . ALA A 1 82 ? -40.091 -23.853 78.222 1.00 86.94 82 ALA A O 1
ATOM 616 N N . ALA A 1 83 ? -41.602 -24.666 79.662 1.00 88.44 83 ALA A N 1
ATOM 617 C CA . ALA A 1 83 ? -42.062 -25.742 78.782 1.00 88.44 83 ALA A CA 1
ATOM 618 C C . ALA A 1 83 ? -42.736 -25.202 77.510 1.00 88.44 83 ALA A C 1
ATOM 620 O O . ALA A 1 83 ? -42.456 -25.684 76.416 1.00 88.44 83 ALA A O 1
ATOM 621 N N . VAL A 1 84 ? -43.571 -24.166 77.639 1.00 88.12 84 VAL A N 1
ATOM 622 C CA . VAL A 1 84 ? -44.200 -23.495 76.490 1.00 88.12 84 VAL A CA 1
ATOM 623 C C . VAL A 1 84 ? -43.147 -22.821 75.612 1.00 88.12 84 VAL A C 1
ATOM 625 O O . VAL A 1 84 ? -43.206 -22.956 74.396 1.00 88.12 84 VAL A O 1
ATOM 628 N N . LEU A 1 85 ? -42.148 -22.162 76.203 1.00 86.25 85 LEU A N 1
ATOM 629 C CA . LEU A 1 85 ? -41.050 -21.555 75.449 1.00 86.25 85 LEU A CA 1
ATOM 630 C C . LEU A 1 85 ? -40.265 -22.608 74.649 1.00 86.25 85 LEU A C 1
ATOM 632 O O . LEU A 1 85 ? -39.990 -22.398 73.473 1.00 86.25 85 LEU A O 1
ATOM 636 N N . VAL A 1 86 ? -39.948 -23.755 75.259 1.00 86.62 86 VAL A N 1
ATOM 637 C CA . VAL A 1 86 ? -39.254 -24.866 74.584 1.00 86.62 86 VAL A CA 1
ATOM 638 C C . VAL A 1 86 ? -40.101 -25.439 73.449 1.00 86.62 86 VAL A C 1
ATOM 640 O O . VAL A 1 86 ? -39.574 -25.671 72.365 1.00 86.62 86 VAL A O 1
ATOM 643 N N . LEU A 1 87 ? -41.409 -25.617 73.657 1.00 84.25 87 LEU A N 1
ATOM 644 C CA . LEU A 1 87 ? -42.316 -26.104 72.615 1.00 84.25 87 LEU A CA 1
ATOM 645 C C . LEU A 1 87 ? -42.401 -25.120 71.434 1.00 84.25 87 LEU A C 1
ATOM 647 O O . LEU A 1 87 ? -42.326 -25.530 70.279 1.00 84.25 87 LEU A O 1
ATOM 651 N N . VAL A 1 88 ? -42.494 -23.817 71.716 1.00 81.00 88 VAL A N 1
ATOM 652 C CA . VAL A 1 88 ? -42.510 -22.759 70.693 1.00 81.00 88 VAL A CA 1
ATOM 653 C C . VAL A 1 88 ? -41.180 -22.690 69.944 1.00 81.00 88 VAL A C 1
ATOM 655 O O . VAL A 1 88 ? -41.186 -22.508 68.732 1.00 81.00 88 VAL A O 1
ATOM 658 N N . LEU A 1 89 ? -40.044 -22.891 70.615 1.00 79.00 89 LEU A N 1
ATOM 659 C CA . LEU A 1 89 ? -38.731 -22.947 69.962 1.00 79.00 89 LEU A CA 1
ATOM 660 C C . LEU A 1 89 ? -38.559 -24.210 69.106 1.00 79.00 89 LEU A C 1
ATOM 662 O O . LEU A 1 89 ? -37.980 -24.132 68.027 1.00 79.00 89 LEU A O 1
ATOM 666 N N . ALA A 1 90 ? -39.096 -25.354 69.539 1.00 77.19 90 ALA A N 1
ATOM 667 C CA . ALA A 1 90 ? -39.039 -26.604 68.781 1.00 77.19 90 ALA A CA 1
ATOM 668 C C . ALA A 1 90 ? -39.908 -26.560 67.511 1.00 77.19 90 ALA A C 1
ATOM 670 O O . ALA A 1 90 ? -39.485 -27.043 66.463 1.00 77.19 90 ALA A O 1
ATOM 671 N N . VAL A 1 91 ? -41.093 -25.943 67.579 1.00 73.12 91 VAL A N 1
ATOM 672 C CA . VAL A 1 91 ? -41.990 -25.789 66.418 1.00 73.12 91 VAL A CA 1
ATOM 673 C C . VAL A 1 91 ? -41.578 -24.598 65.538 1.00 73.12 91 VAL A C 1
ATOM 675 O O . VAL A 1 91 ? -41.585 -24.704 64.314 1.00 73.12 91 VAL A O 1
ATOM 678 N N . GLY A 1 92 ? -41.156 -23.479 66.133 1.00 61.22 92 GLY A N 1
ATOM 679 C CA . GLY A 1 92 ? -40.724 -22.269 65.421 1.00 61.22 92 GLY A CA 1
ATOM 680 C C . GLY A 1 92 ? -39.314 -22.347 64.821 1.00 61.22 92 GLY A C 1
ATOM 681 O O . GLY A 1 92 ? -39.011 -21.634 63.864 1.00 61.22 92 GLY A O 1
ATOM 682 N N . GLY A 1 93 ? -38.450 -23.234 65.326 1.00 61.94 93 GLY A N 1
ATOM 683 C CA . GLY A 1 93 ? -37.095 -23.429 64.800 1.00 61.94 93 GLY A CA 1
ATOM 684 C C . GLY A 1 93 ? -37.062 -24.009 63.380 1.00 61.94 93 GLY A C 1
ATOM 685 O O . GLY A 1 93 ? -36.190 -23.651 62.589 1.00 61.94 93 GLY A O 1
ATOM 686 N N . GLY A 1 94 ? -38.045 -24.841 63.013 1.00 59.75 94 GLY A N 1
ATOM 687 C CA . GLY A 1 94 ? -38.114 -25.467 61.686 1.00 59.75 94 GLY A CA 1
ATOM 688 C C . GLY A 1 94 ? -38.393 -24.481 60.546 1.00 59.75 94 GLY A C 1
ATOM 689 O O . GLY A 1 94 ? -37.826 -24.606 59.462 1.00 59.75 94 GLY A O 1
ATOM 690 N N . THR A 1 95 ? -39.211 -23.451 60.786 1.00 64.56 95 THR A N 1
ATOM 691 C CA . THR A 1 95 ? -39.552 -22.450 59.760 1.00 64.56 95 THR A CA 1
ATOM 692 C C . THR A 1 95 ? -38.391 -21.512 59.438 1.00 64.56 95 THR A C 1
ATOM 694 O O . THR A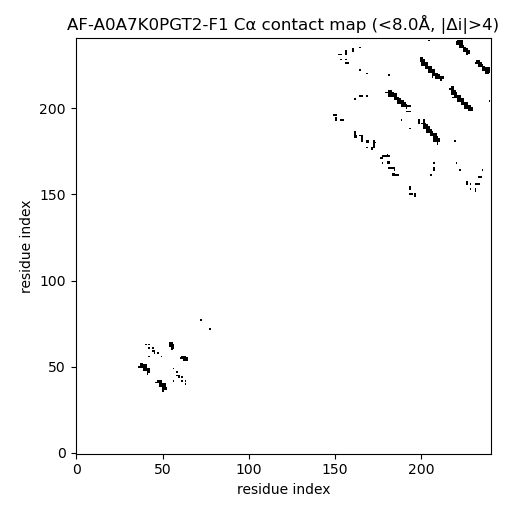 1 95 ? -38.236 -21.111 58.287 1.00 64.56 95 THR A O 1
ATOM 697 N N . ALA A 1 96 ? -37.534 -21.206 60.419 1.00 70.19 96 ALA A N 1
ATOM 698 C CA . ALA A 1 96 ? -36.352 -20.372 60.201 1.00 70.19 96 ALA A CA 1
ATOM 699 C C . ALA A 1 96 ? -35.338 -21.051 59.262 1.00 70.19 96 ALA A C 1
ATOM 701 O O . ALA A 1 96 ? -34.810 -20.412 58.354 1.00 70.19 96 ALA A O 1
ATOM 702 N N . PHE A 1 97 ? -35.134 -22.364 59.415 1.00 74.25 97 PHE A N 1
ATOM 703 C CA . PHE A 1 97 ? -34.203 -23.131 58.585 1.00 74.25 97 PHE A CA 1
ATOM 704 C C . PHE A 1 97 ? -34.644 -23.218 57.113 1.00 74.25 97 PHE A C 1
ATOM 706 O O . PHE A 1 97 ? -33.828 -23.060 56.205 1.00 74.25 97 PHE A O 1
ATOM 713 N N . VAL A 1 98 ? -35.942 -23.417 56.856 1.00 78.62 98 VAL A N 1
ATOM 714 C CA . VAL A 1 98 ? -36.482 -23.469 55.483 1.00 78.62 98 VAL A CA 1
ATOM 715 C C . VAL A 1 98 ? -36.387 -22.105 54.793 1.00 78.62 98 VAL A C 1
ATOM 717 O O . VAL A 1 98 ? -36.013 -22.038 53.621 1.00 78.62 98 VAL A O 1
ATOM 720 N N . LEU A 1 99 ? -36.670 -21.015 55.515 1.00 80.88 99 LEU A N 1
ATOM 721 C CA . LEU A 1 99 ? -36.549 -19.654 54.983 1.00 80.88 99 LEU A CA 1
ATOM 722 C C . LEU A 1 99 ? -35.095 -19.290 54.660 1.00 80.88 99 LEU A C 1
ATOM 724 O O . LEU A 1 99 ? -34.836 -18.698 53.613 1.00 80.88 99 LEU A O 1
ATOM 728 N N . GLN A 1 100 ? -34.149 -19.689 55.513 1.00 83.38 100 GLN A N 1
ATOM 729 C CA . GLN A 1 100 ? -32.726 -19.448 55.283 1.00 83.38 100 GLN A CA 1
ATOM 730 C C . GLN A 1 100 ? -32.215 -20.215 54.057 1.00 83.38 100 GLN A C 1
ATOM 732 O O . GLN A 1 100 ? -31.607 -19.623 53.171 1.00 83.38 100 GLN A O 1
ATOM 737 N N . ARG A 1 101 ? -32.582 -21.495 53.916 1.00 87.19 101 ARG A N 1
ATOM 738 C CA . ARG A 1 101 ? -32.204 -22.302 52.746 1.00 87.19 101 ARG A CA 1
ATOM 739 C C . ARG A 1 101 ? -32.770 -21.753 51.431 1.00 87.19 101 ARG A C 1
ATOM 741 O O . ARG A 1 101 ? -32.088 -21.763 50.412 1.00 87.19 101 ARG A O 1
ATOM 748 N N . GLN A 1 102 ? -34.004 -21.242 51.438 1.00 86.94 102 GLN A N 1
ATOM 749 C CA . GLN A 1 102 ? -34.576 -20.579 50.260 1.00 86.94 102 GLN A CA 1
ATOM 750 C C . GLN A 1 102 ? -33.885 -19.251 49.930 1.00 86.94 102 GLN A C 1
ATOM 752 O O . GLN A 1 102 ? -33.832 -18.873 48.758 1.00 86.94 102 GLN A O 1
ATOM 757 N N . ALA A 1 103 ? -33.383 -18.527 50.933 1.00 87.69 103 ALA A N 1
ATOM 758 C CA . ALA A 1 103 ? -32.600 -17.319 50.709 1.00 87.69 103 ALA A CA 1
ATOM 759 C C . ALA A 1 103 ? -31.255 -17.653 50.044 1.00 87.69 103 ALA A C 1
ATOM 761 O O . ALA A 1 103 ? -30.918 -17.021 49.042 1.00 87.69 103 ALA A O 1
ATOM 762 N N . ASP A 1 104 ? -30.564 -18.691 50.519 1.00 89.25 104 ASP A N 1
ATOM 763 C CA . ASP A 1 104 ? -29.285 -19.156 49.964 1.00 89.25 104 ASP A CA 1
ATOM 764 C C . ASP A 1 104 ? -29.430 -19.666 48.516 1.00 89.25 104 ASP A C 1
ATOM 766 O O . ASP A 1 104 ? -28.682 -19.271 47.621 1.00 89.25 104 ASP A O 1
ATOM 770 N N . ASP A 1 105 ? -30.473 -20.446 48.216 1.00 92.44 105 ASP A N 1
ATOM 771 C CA . ASP A 1 105 ? -30.739 -20.891 46.839 1.00 92.44 105 ASP A CA 1
ATOM 772 C C . ASP A 1 105 ? -31.014 -19.711 45.889 1.00 92.44 105 ASP A C 1
ATOM 774 O O . ASP A 1 105 ? -30.662 -19.741 44.704 1.00 92.44 105 ASP A O 1
ATOM 778 N N . ARG A 1 106 ? -31.661 -18.645 46.379 1.00 91.69 106 ARG A N 1
ATOM 779 C CA . ARG A 1 106 ? -31.937 -17.444 45.575 1.00 91.69 106 ARG A CA 1
ATOM 780 C C . ARG A 1 106 ? -30.672 -16.633 45.321 1.00 91.69 106 ARG A C 1
ATOM 782 O O . ARG A 1 106 ? -30.522 -16.114 44.212 1.00 91.69 106 ARG A O 1
ATOM 789 N N . THR A 1 107 ? -29.781 -16.504 46.301 1.00 93.69 107 THR A N 1
ATOM 790 C CA . THR A 1 107 ? -28.515 -15.778 46.127 1.00 93.69 107 THR A CA 1
ATOM 791 C C . THR A 1 107 ? -27.597 -16.518 45.162 1.00 93.69 107 THR A C 1
ATOM 793 O O . THR A 1 107 ? -27.082 -15.897 44.232 1.00 93.69 107 THR A O 1
ATOM 796 N N . GLU A 1 108 ? -27.489 -17.844 45.269 1.00 94.81 108 GLU A N 1
ATOM 797 C CA . GLU A 1 108 ? -26.716 -18.647 44.321 1.00 94.81 108 GLU A CA 1
ATOM 798 C C . GLU A 1 108 ? -27.246 -18.542 42.890 1.00 94.81 108 GLU A C 1
ATOM 800 O O . GLU A 1 108 ? -26.472 -18.343 41.951 1.00 94.81 108 GLU A O 1
ATOM 805 N N . ARG A 1 109 ? -28.568 -18.647 42.694 1.00 95.44 109 ARG A N 1
ATOM 806 C CA . ARG A 1 109 ? -29.178 -18.516 41.360 1.00 95.44 109 ARG A CA 1
ATOM 807 C C . ARG A 1 109 ? -28.909 -17.145 40.748 1.00 95.44 109 ARG A C 1
ATOM 809 O O . ARG A 1 109 ? -28.576 -17.071 39.567 1.00 95.44 109 ARG A O 1
ATOM 816 N N . ARG A 1 110 ? -29.003 -16.073 41.542 1.00 95.62 110 ARG A N 1
ATOM 817 C CA . ARG A 1 110 ? -28.677 -14.709 41.096 1.00 95.62 110 ARG A CA 1
ATOM 818 C C . ARG A 1 110 ? -27.203 -14.578 40.723 1.00 95.62 110 ARG A C 1
ATOM 820 O O . ARG A 1 110 ? -26.911 -14.069 39.648 1.00 95.62 110 ARG A O 1
ATOM 827 N N . ALA A 1 111 ? -26.294 -15.103 41.543 1.00 96.62 111 ALA A N 1
ATOM 828 C CA . ALA A 1 111 ? -24.862 -15.077 41.254 1.00 96.62 111 ALA A CA 1
ATOM 829 C C . ALA A 1 111 ? -24.516 -15.859 39.973 1.00 96.62 111 ALA A C 1
ATOM 831 O O . ALA A 1 111 ? -23.713 -15.406 39.160 1.00 96.62 111 ALA A O 1
ATOM 832 N N . ARG A 1 112 ? -25.145 -17.021 39.748 1.00 97.12 112 ARG A N 1
ATOM 833 C CA . ARG A 1 112 ? -24.973 -17.798 38.507 1.00 97.12 112 ARG A CA 1
ATOM 834 C C . ARG A 1 112 ? -25.518 -17.051 37.290 1.00 97.12 112 ARG A C 1
ATOM 836 O O . ARG A 1 112 ? -24.855 -17.045 36.258 1.00 97.12 112 ARG A O 1
ATOM 843 N N . ALA A 1 113 ? -26.680 -16.409 37.416 1.00 96.94 113 ALA A N 1
ATOM 844 C CA . ALA A 1 113 ? -27.262 -15.602 36.347 1.00 96.94 113 ALA A CA 1
ATOM 845 C C . ALA A 1 113 ? -26.370 -14.400 35.992 1.00 96.94 113 ALA A C 1
ATOM 847 O O . ALA A 1 113 ? -26.091 -14.185 34.818 1.00 96.94 113 ALA A O 1
ATOM 848 N N . GLN A 1 114 ? -25.845 -13.681 36.988 1.00 97.62 114 GLN A N 1
ATOM 849 C CA . GLN A 1 114 ? -24.914 -12.566 36.775 1.00 97.62 114 GLN A CA 1
ATOM 850 C C . GLN A 1 114 ? -23.635 -13.020 36.067 1.00 97.62 114 GLN A C 1
ATOM 852 O O . GLN A 1 114 ? -23.288 -12.478 35.024 1.00 97.62 114 GLN A O 1
ATOM 857 N N . ARG A 1 115 ? -22.998 -14.095 36.546 1.00 98.00 115 ARG A N 1
ATOM 858 C CA . ARG A 1 115 ? -21.809 -14.667 35.891 1.00 98.00 115 ARG A CA 1
ATOM 859 C C . ARG A 1 115 ? -22.089 -15.134 34.463 1.00 98.00 115 ARG A C 1
ATOM 861 O O . ARG A 1 115 ? -21.198 -15.100 33.620 1.00 98.00 115 ARG A O 1
ATOM 868 N N . ALA A 1 116 ? -23.297 -15.624 34.183 1.00 97.62 116 ALA A N 1
ATOM 869 C CA . ALA A 1 116 ? -23.686 -16.008 32.830 1.00 97.62 116 ALA A CA 1
ATOM 870 C C . ALA A 1 116 ? -23.797 -14.781 31.912 1.00 97.62 116 ALA A C 1
ATOM 872 O O . ALA A 1 116 ? -23.269 -14.825 30.803 1.00 97.62 116 ALA A O 1
ATOM 873 N N . LEU A 1 117 ? -24.406 -13.688 32.386 1.00 98.06 117 LEU A N 1
ATOM 874 C CA . LEU A 1 117 ? -24.487 -12.422 31.649 1.00 98.06 117 LEU A CA 1
ATOM 875 C C . LEU A 1 117 ? -23.097 -11.832 31.388 1.00 98.06 117 LEU A C 1
ATOM 877 O O . LEU A 1 117 ? -22.770 -11.546 30.241 1.00 98.06 117 LEU A O 1
ATOM 881 N N . GLU A 1 118 ? -22.236 -11.772 32.407 1.00 98.00 118 GLU A N 1
ATOM 882 C CA . GLU A 1 118 ? -20.850 -11.300 32.270 1.00 98.00 118 GLU A CA 1
ATOM 883 C C . GLU A 1 118 ? -20.068 -12.099 31.221 1.00 98.00 118 GLU A C 1
ATOM 885 O O . GLU A 1 118 ? -19.335 -11.530 30.417 1.00 98.00 118 GLU A O 1
ATOM 890 N N . ARG A 1 119 ? -20.243 -13.427 31.177 1.00 98.38 119 ARG A N 1
ATOM 891 C CA . ARG A 1 119 ? -19.600 -14.279 30.163 1.00 98.38 119 ARG A CA 1
ATOM 892 C C . ARG A 1 119 ? -20.124 -14.008 28.757 1.00 98.38 119 ARG A C 1
ATOM 894 O O . ARG A 1 119 ? -19.339 -14.059 27.813 1.00 98.38 119 ARG A O 1
ATOM 901 N N . VAL A 1 120 ? -21.425 -13.769 28.601 1.00 98.50 120 VAL A N 1
ATOM 902 C CA . VAL A 1 120 ? -22.020 -13.426 27.301 1.00 98.50 120 VAL A CA 1
ATOM 903 C C . VAL A 1 120 ? -21.500 -12.072 26.833 1.00 98.50 120 VAL A C 1
ATOM 905 O O . VAL A 1 120 ? -21.058 -11.961 25.693 1.00 98.50 120 VAL A O 1
ATOM 908 N N . GLU A 1 121 ? -21.464 -11.074 27.713 1.00 98.31 121 GLU A N 1
ATOM 909 C CA . GLU A 1 121 ? -20.904 -9.760 27.400 1.00 98.31 121 GLU A CA 1
ATOM 910 C C . GLU A 1 121 ? -19.413 -9.831 27.075 1.00 98.31 121 GLU A C 1
ATOM 912 O O . GLU A 1 121 ? -18.981 -9.245 26.086 1.00 98.31 121 GLU A O 1
ATOM 917 N N . ALA A 1 122 ? -18.626 -10.578 27.852 1.00 98.25 122 ALA A N 1
ATOM 918 C CA . ALA A 1 122 ? -17.201 -10.765 27.597 1.00 98.25 122 ALA A CA 1
ATOM 919 C C . ALA A 1 122 ? -16.958 -11.419 26.230 1.00 98.25 122 ALA A C 1
ATOM 921 O O . ALA A 1 122 ? -16.136 -10.932 25.459 1.00 98.25 122 ALA A O 1
ATOM 922 N N . ARG A 1 123 ? -17.724 -12.463 25.884 1.00 98.44 123 ARG A N 1
ATOM 923 C CA . ARG A 1 123 ? -17.661 -13.102 24.558 1.00 98.44 123 ARG A CA 1
ATOM 924 C C . ARG A 1 123 ? -18.094 -12.162 23.441 1.00 98.44 123 ARG A C 1
ATOM 926 O O . ARG A 1 123 ? -17.469 -12.154 22.389 1.00 98.44 123 ARG A O 1
ATOM 933 N N . ALA A 1 124 ? -19.138 -11.363 23.657 1.00 98.38 124 ALA A N 1
ATOM 934 C CA . ALA A 1 124 ? -19.590 -10.385 22.675 1.00 98.38 124 ALA A CA 1
ATOM 935 C C . ALA A 1 124 ? -18.535 -9.291 22.448 1.00 98.38 124 ALA A C 1
ATOM 937 O O . ALA A 1 124 ? -18.281 -8.916 21.307 1.00 98.38 124 ALA A O 1
ATOM 938 N N . ARG A 1 125 ? -17.884 -8.807 23.514 1.00 98.38 125 ARG A N 1
ATOM 939 C CA . ARG A 1 125 ? -16.769 -7.851 23.423 1.00 98.38 125 ARG A CA 1
ATOM 940 C C . ARG A 1 125 ? -15.575 -8.461 22.697 1.00 98.38 125 ARG A C 1
ATOM 942 O O . ARG A 1 125 ? -15.055 -7.827 21.789 1.00 98.38 125 ARG A O 1
ATOM 949 N N . GLN A 1 126 ? -15.197 -9.689 23.047 1.00 98.38 126 GLN A N 1
ATOM 950 C CA . GLN A 1 126 ? -14.109 -10.406 22.388 1.00 98.38 126 GLN A CA 1
ATOM 951 C C . GLN A 1 126 ? -14.399 -10.608 20.897 1.00 98.38 126 GLN A C 1
ATOM 953 O O . GLN A 1 126 ? -13.600 -10.206 20.068 1.00 98.38 126 GLN A O 1
ATOM 958 N N . SER A 1 127 ? -15.585 -11.104 20.542 1.00 98.25 127 SER A N 1
ATOM 959 C CA . SER A 1 127 ? -15.975 -11.296 19.141 1.00 98.25 127 SER A CA 1
ATOM 960 C C . SER A 1 127 ? -15.963 -9.991 18.338 1.00 98.25 127 SER A C 1
ATOM 962 O O . SER A 1 127 ? -15.576 -10.003 17.172 1.00 98.25 127 SER A O 1
ATOM 964 N N . ARG A 1 128 ? -16.358 -8.861 18.941 1.00 98.44 128 ARG A N 1
ATOM 965 C CA . ARG A 1 128 ? -16.257 -7.542 18.295 1.00 98.44 128 ARG A CA 1
ATOM 966 C C . ARG A 1 128 ? -14.805 -7.109 18.104 1.00 98.44 128 ARG A C 1
ATOM 968 O O . ARG A 1 128 ? -14.491 -6.574 17.048 1.00 98.44 128 ARG A O 1
ATOM 975 N N . ALA A 1 129 ? -13.948 -7.339 19.098 1.00 98.38 129 AL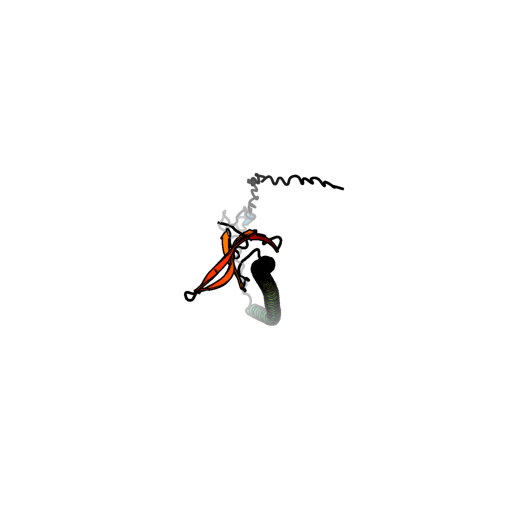A A N 1
ATOM 976 C CA . ALA A 1 129 ? -12.523 -7.035 19.007 1.00 98.38 129 ALA A CA 1
ATOM 977 C C . ALA A 1 129 ? -11.837 -7.885 17.928 1.00 98.38 129 ALA A C 1
ATOM 979 O O . ALA A 1 129 ? -11.144 -7.335 17.079 1.00 98.38 129 ALA A O 1
ATOM 980 N N . ASP A 1 130 ? -12.107 -9.191 17.894 1.00 98.12 130 ASP A N 1
ATOM 981 C CA . ASP A 1 130 ? -11.566 -10.109 16.888 1.00 98.12 130 ASP A CA 1
ATOM 982 C C . ASP A 1 130 ? -12.041 -9.724 15.476 1.00 98.12 130 ASP A C 1
ATOM 984 O O . ASP A 1 130 ? -11.252 -9.689 14.531 1.00 98.12 130 ASP A O 1
ATOM 988 N N . ALA A 1 131 ? -13.323 -9.368 15.322 1.00 98.38 131 ALA A N 1
ATOM 989 C CA . ALA A 1 131 ? -13.864 -8.901 14.046 1.00 98.38 131 ALA A CA 1
ATOM 990 C C . ALA A 1 131 ? -13.241 -7.570 13.597 1.00 98.38 131 ALA A C 1
ATOM 992 O O . ALA A 1 131 ? -12.969 -7.401 12.411 1.00 98.38 131 ALA A O 1
ATOM 993 N N . ALA A 1 132 ? -13.005 -6.632 14.519 1.00 98.31 132 ALA A N 1
ATOM 994 C CA . ALA A 1 132 ? -12.334 -5.369 14.214 1.00 98.31 132 ALA A CA 1
ATOM 995 C C . ALA A 1 132 ? -10.867 -5.591 13.813 1.00 98.31 132 ALA A C 1
ATOM 997 O O . ALA A 1 132 ? -10.430 -5.043 12.808 1.00 98.31 132 ALA A O 1
ATOM 998 N N . ALA A 1 133 ? -10.142 -6.450 14.534 1.00 98.19 133 ALA A N 1
ATOM 999 C CA . ALA A 1 133 ? -8.762 -6.806 14.210 1.00 98.19 133 ALA A CA 1
ATOM 1000 C C . ALA A 1 133 ? -8.652 -7.502 12.843 1.00 98.19 133 ALA A C 1
ATOM 1002 O O . ALA A 1 133 ? -7.782 -7.166 12.049 1.00 98.19 133 ALA A O 1
ATOM 1003 N N . THR A 1 134 ? -9.572 -8.423 12.538 1.00 98.38 134 THR A N 1
ATOM 1004 C CA . THR A 1 134 ? -9.612 -9.106 11.233 1.00 98.38 134 THR A CA 1
ATOM 1005 C C . THR A 1 134 ? -9.857 -8.121 10.090 1.00 98.38 134 THR A C 1
ATOM 1007 O O . THR A 1 134 ? -9.232 -8.236 9.042 1.00 98.38 134 THR A O 1
ATOM 1010 N N . LYS A 1 135 ? -10.756 -7.145 10.281 1.00 98.38 135 LYS A N 1
ATOM 1011 C CA . LYS A 1 135 ? -11.012 -6.103 9.277 1.00 98.38 135 LYS A CA 1
ATOM 1012 C C . LYS A 1 135 ? -9.798 -5.208 9.059 1.00 98.38 135 LYS A C 1
ATOM 1014 O O . LYS A 1 135 ? -9.427 -5.008 7.914 1.00 98.38 135 LYS A O 1
ATOM 1019 N N . ALA A 1 136 ? -9.167 -4.740 10.136 1.00 98.19 136 ALA A N 1
ATOM 1020 C CA . ALA A 1 136 ? -7.970 -3.909 10.043 1.00 98.19 136 ALA A CA 1
ATOM 1021 C C . ALA A 1 136 ? -6.837 -4.631 9.294 1.00 98.19 136 ALA A C 1
ATOM 1023 O O . ALA A 1 136 ? -6.260 -4.070 8.373 1.00 98.19 136 ALA A O 1
ATOM 1024 N N . ALA A 1 137 ? -6.589 -5.907 9.614 1.00 98.12 137 ALA A N 1
ATOM 1025 C CA . ALA A 1 137 ? -5.594 -6.708 8.902 1.00 98.12 137 ALA A CA 1
ATOM 1026 C C . ALA A 1 137 ? -5.934 -6.877 7.409 1.00 98.12 137 ALA A C 1
ATOM 1028 O O . ALA A 1 137 ? -5.060 -6.754 6.559 1.00 98.12 137 ALA A O 1
ATOM 1029 N N . ALA A 1 138 ? -7.207 -7.114 7.073 1.00 98.00 138 ALA A N 1
ATOM 1030 C CA . ALA A 1 138 ? -7.636 -7.227 5.679 1.00 98.00 138 ALA A CA 1
ATOM 1031 C C . ALA A 1 138 ? -7.498 -5.905 4.899 1.00 98.00 138 ALA A C 1
ATOM 1033 O O . ALA A 1 138 ? -7.181 -5.934 3.713 1.00 98.00 138 ALA A O 1
ATOM 1034 N N . GLU A 1 139 ? -7.735 -4.759 5.544 1.00 98.19 139 GLU A N 1
ATOM 1035 C CA . GLU A 1 139 ? -7.525 -3.429 4.956 1.00 98.19 139 GLU A CA 1
ATOM 1036 C C . GLU A 1 139 ? -6.033 -3.152 4.712 1.00 98.19 139 GLU A C 1
ATOM 1038 O O . GLU A 1 139 ? -5.669 -2.689 3.631 1.00 98.19 139 GLU A O 1
ATOM 1043 N N . GLU A 1 140 ? -5.160 -3.503 5.663 1.00 98.12 140 GLU A N 1
ATOM 1044 C CA . GLU A 1 140 ? -3.703 -3.405 5.501 1.00 98.12 140 GLU A CA 1
ATOM 1045 C C . GLU A 1 140 ? -3.186 -4.302 4.365 1.00 98.12 140 GLU A C 1
ATOM 1047 O O . GLU A 1 140 ? -2.412 -3.848 3.520 1.00 98.12 140 GLU A O 1
ATOM 1052 N N . ASP A 1 141 ? -3.645 -5.556 4.301 1.00 97.75 141 ASP A N 1
ATOM 1053 C CA . ASP A 1 141 ? -3.278 -6.495 3.237 1.00 97.75 141 ASP A CA 1
ATOM 1054 C C . ASP A 1 141 ? -3.747 -6.003 1.859 1.00 97.75 141 ASP A C 1
ATOM 1056 O O . ASP A 1 141 ? -2.999 -6.087 0.881 1.00 97.75 141 ASP A O 1
ATOM 1060 N N . ALA A 1 142 ? -4.967 -5.460 1.774 1.00 98.25 142 ALA A N 1
ATOM 1061 C CA . ALA A 1 142 ? -5.500 -4.893 0.539 1.00 98.25 142 ALA A CA 1
ATOM 1062 C C . ALA A 1 142 ? -4.679 -3.681 0.069 1.00 98.25 142 ALA A C 1
ATOM 1064 O O . ALA A 1 142 ? -4.310 -3.620 -1.104 1.00 98.25 142 ALA A O 1
ATOM 1065 N N . ALA A 1 143 ? -4.328 -2.766 0.979 1.00 97.75 143 ALA A N 1
ATOM 1066 C CA . ALA A 1 143 ? -3.481 -1.616 0.667 1.00 97.75 143 ALA A CA 1
ATOM 1067 C C . ALA A 1 143 ? -2.072 -2.048 0.220 1.00 97.75 143 ALA A C 1
ATOM 1069 O O . ALA A 1 143 ? -1.533 -1.533 -0.760 1.00 97.75 143 ALA A O 1
ATOM 1070 N N . ALA A 1 144 ? -1.475 -3.037 0.891 1.00 97.75 144 ALA A N 1
ATOM 1071 C CA . ALA A 1 144 ? -0.171 -3.569 0.509 1.00 97.75 144 ALA A CA 1
ATOM 1072 C C . ALA A 1 144 ? -0.191 -4.227 -0.881 1.00 97.75 144 ALA A C 1
ATOM 1074 O O . ALA A 1 144 ? 0.765 -4.086 -1.649 1.00 97.75 144 ALA A O 1
ATOM 1075 N N . GLU A 1 145 ? -1.263 -4.945 -1.218 1.00 98.25 145 GLU A N 1
ATOM 1076 C CA . GLU A 1 145 ? -1.417 -5.564 -2.534 1.00 98.25 145 GLU A CA 1
ATOM 1077 C C . GLU A 1 145 ? -1.625 -4.524 -3.639 1.00 98.25 145 GLU A C 1
ATOM 1079 O O . GLU A 1 145 ? -1.015 -4.635 -4.703 1.00 98.25 145 GLU A O 1
ATOM 1084 N N . GLU A 1 146 ? -2.401 -3.471 -3.381 1.00 97.62 146 GLU A N 1
ATOM 1085 C CA . GLU A 1 146 ? -2.560 -2.354 -4.313 1.00 97.62 146 GLU A CA 1
ATOM 1086 C C . GLU A 1 146 ? -1.212 -1.692 -4.635 1.00 97.62 146 GLU A C 1
ATOM 1088 O O . GLU A 1 146 ? -0.856 -1.552 -5.809 1.00 97.62 146 GLU A O 1
ATOM 1093 N N . LEU A 1 147 ? -0.401 -1.394 -3.614 1.00 96.75 147 LEU A N 1
ATOM 1094 C CA . LEU A 1 147 ? 0.943 -0.834 -3.797 1.00 96.75 147 LEU A CA 1
ATOM 1095 C C . LEU A 1 147 ? 1.844 -1.762 -4.630 1.00 96.75 147 LEU A C 1
ATOM 1097 O O . LEU A 1 147 ? 2.606 -1.300 -5.485 1.00 96.75 147 LEU A O 1
ATOM 1101 N N . ARG A 1 148 ? 1.762 -3.084 -4.425 1.00 97.31 148 ARG A N 1
ATOM 1102 C CA . ARG A 1 148 ? 2.512 -4.063 -5.235 1.00 97.31 148 ARG A CA 1
ATOM 1103 C C . ARG A 1 148 ? 2.063 -4.066 -6.690 1.00 97.31 148 ARG A C 1
ATOM 1105 O O . ARG A 1 148 ? 2.910 -4.147 -7.583 1.00 97.31 148 ARG A O 1
ATOM 1112 N N . LEU A 1 149 ? 0.757 -3.998 -6.938 1.00 96.94 149 LEU A N 1
ATOM 1113 C CA . LEU A 1 149 ? 0.205 -3.952 -8.289 1.00 96.94 149 LEU A CA 1
ATOM 1114 C C . LEU A 1 149 ? 0.632 -2.675 -9.014 1.00 96.94 149 LEU A C 1
ATOM 1116 O O . LEU A 1 149 ? 1.085 -2.768 -10.154 1.00 96.94 149 LEU A O 1
ATOM 1120 N N . GLN A 1 150 ? 0.580 -1.519 -8.348 1.00 96.38 150 GLN A N 1
ATOM 1121 C CA . GLN A 1 150 ? 1.038 -0.249 -8.915 1.00 96.38 150 GLN A CA 1
ATOM 1122 C C . GLN A 1 150 ? 2.522 -0.305 -9.303 1.00 96.38 150 GLN A C 1
ATOM 1124 O O . GLN A 1 150 ? 2.858 -0.044 -10.458 1.00 96.38 150 GLN A O 1
ATOM 1129 N N . ARG A 1 151 ? 3.406 -0.760 -8.401 1.00 96.50 151 ARG A N 1
ATOM 1130 C CA . ARG A 1 151 ? 4.840 -0.954 -8.711 1.00 96.50 151 ARG A CA 1
ATOM 1131 C C . ARG A 1 151 ? 5.044 -1.875 -9.909 1.00 96.50 151 ARG A C 1
ATOM 1133 O O . ARG A 1 151 ? 5.802 -1.570 -10.825 1.00 96.50 151 ARG A O 1
ATOM 1140 N N . ARG A 1 152 ? 4.319 -2.996 -9.940 1.00 96.81 152 ARG A N 1
ATOM 1141 C CA . ARG A 1 152 ? 4.395 -3.951 -11.047 1.00 96.81 152 ARG A CA 1
ATOM 1142 C C . ARG A 1 152 ? 3.975 -3.317 -12.370 1.00 96.81 152 ARG A C 1
ATOM 1144 O O . ARG A 1 152 ? 4.627 -3.580 -13.377 1.00 96.81 152 ARG A O 1
ATOM 1151 N N . LEU A 1 153 ? 2.907 -2.521 -12.388 1.00 96.56 153 LEU A N 1
ATOM 1152 C CA . LEU A 1 153 ? 2.459 -1.824 -13.593 1.00 96.56 153 LEU A CA 1
ATOM 1153 C C . LEU A 1 153 ? 3.527 -0.847 -14.093 1.00 96.56 153 LEU A C 1
ATOM 1155 O O . LEU A 1 153 ? 3.873 -0.913 -15.269 1.00 96.56 153 LEU A O 1
ATOM 1159 N N . ARG A 1 154 ? 4.134 -0.047 -13.210 1.00 97.00 154 ARG A N 1
ATOM 1160 C CA . ARG A 1 154 ? 5.225 0.874 -13.578 1.00 97.00 154 ARG A CA 1
ATOM 1161 C C . ARG A 1 154 ? 6.413 0.159 -14.214 1.00 97.00 154 ARG A C 1
ATOM 1163 O O . ARG A 1 154 ? 6.830 0.519 -15.316 1.00 97.00 154 ARG A O 1
ATOM 1170 N N . THR A 1 155 ? 6.874 -0.933 -13.606 1.00 96.75 155 THR A N 1
ATOM 1171 C CA . THR A 1 155 ? 7.955 -1.753 -14.170 1.00 96.75 155 THR A CA 1
ATOM 1172 C C . THR A 1 155 ? 7.582 -2.364 -15.520 1.00 96.75 155 THR A C 1
ATOM 1174 O O . THR A 1 155 ? 8.426 -2.480 -16.414 1.00 96.75 155 THR A O 1
ATOM 1177 N N . LEU A 1 156 ? 6.320 -2.758 -15.717 1.00 97.06 156 LEU A N 1
ATOM 1178 C CA . LEU A 1 156 ? 5.851 -3.239 -17.018 1.00 97.06 156 LEU A CA 1
ATOM 1179 C C . LEU A 1 156 ? 5.866 -2.121 -18.070 1.00 97.06 156 LEU A C 1
ATOM 1181 O O . LEU A 1 156 ? 6.319 -2.385 -19.186 1.00 97.06 156 LEU A O 1
ATOM 1185 N N . THR A 1 157 ? 5.464 -0.900 -17.713 1.00 97.75 157 THR A N 1
ATOM 1186 C CA . THR A 1 157 ? 5.502 0.278 -18.594 1.00 97.75 157 THR A CA 1
ATOM 1187 C C . THR A 1 157 ? 6.928 0.593 -19.042 1.00 97.75 157 THR A C 1
ATOM 1189 O O . THR A 1 157 ? 7.186 0.676 -20.241 1.00 97.75 157 THR A O 1
ATOM 1192 N N . VAL A 1 158 ? 7.893 0.657 -18.118 1.00 97.75 158 VAL A N 1
ATOM 1193 C CA . VAL A 1 158 ? 9.313 0.913 -18.444 1.00 97.75 158 VAL A CA 1
ATOM 1194 C C . VAL A 1 158 ? 9.908 -0.218 -19.285 1.00 97.75 158 VAL A C 1
ATOM 1196 O O . VAL A 1 158 ? 10.657 0.007 -20.241 1.00 97.75 158 VAL A O 1
ATOM 1199 N N . ARG A 1 159 ? 9.547 -1.470 -18.990 1.00 98.19 159 ARG A N 1
ATOM 1200 C CA . ARG A 1 159 ? 9.952 -2.619 -19.809 1.00 98.19 159 ARG A CA 1
ATOM 1201 C C . ARG A 1 159 ? 9.401 -2.521 -21.232 1.00 98.19 159 ARG A C 1
ATOM 1203 O O . ARG A 1 159 ? 10.096 -2.891 -22.181 1.00 98.19 159 ARG A O 1
ATOM 1210 N N . ASP A 1 160 ? 8.162 -2.079 -21.394 1.00 98.31 160 ASP A N 1
ATOM 1211 C CA . ASP A 1 160 ? 7.542 -1.950 -22.707 1.00 98.31 160 ASP A CA 1
ATOM 1212 C C . ASP A 1 160 ? 8.089 -0.728 -23.469 1.00 98.31 160 ASP A C 1
ATOM 1214 O O . ASP A 1 160 ? 8.351 -0.856 -24.667 1.00 98.31 160 ASP A O 1
ATOM 1218 N N . LEU A 1 161 ? 8.443 0.367 -22.779 1.00 98.56 161 LEU A N 1
ATOM 1219 C CA . LEU A 1 161 ? 9.267 1.456 -23.321 1.00 98.56 161 LEU A CA 1
ATOM 1220 C C . LEU A 1 161 ? 10.587 0.925 -23.902 1.00 98.56 161 LEU A C 1
ATOM 1222 O O . LEU A 1 161 ? 10.874 1.164 -25.076 1.00 98.56 161 LEU A O 1
ATOM 1226 N N . ARG A 1 162 ? 11.365 0.146 -23.134 1.00 98.62 162 ARG A N 1
ATOM 1227 C CA . ARG A 1 162 ? 12.642 -0.438 -23.604 1.00 98.62 162 ARG A CA 1
ATOM 1228 C C . ARG A 1 162 ? 12.462 -1.240 -24.891 1.00 98.62 162 ARG A C 1
ATOM 1230 O O . ARG A 1 162 ? 13.217 -1.067 -25.846 1.00 98.62 162 ARG A O 1
ATOM 1237 N N . LYS A 1 163 ? 11.431 -2.092 -24.953 1.00 98.69 163 LYS A N 1
ATOM 1238 C CA . LYS A 1 163 ? 11.118 -2.874 -26.163 1.00 98.69 163 LYS A CA 1
ATOM 1239 C C . LYS A 1 163 ? 10.771 -1.980 -27.350 1.00 98.69 163 LYS A C 1
ATOM 1241 O O . LYS A 1 163 ? 11.201 -2.276 -28.467 1.00 98.69 163 LYS A O 1
ATOM 1246 N N . SER A 1 164 ? 9.990 -0.928 -27.123 1.00 98.56 164 SER A N 1
ATOM 1247 C CA . SER A 1 164 ? 9.577 0.015 -28.161 1.00 98.56 164 SER A CA 1
ATOM 1248 C C . SER A 1 164 ? 10.767 0.796 -28.721 1.00 98.56 164 SER A C 1
ATOM 1250 O O . SER A 1 164 ? 10.928 0.837 -29.940 1.00 98.56 164 SER A O 1
ATOM 1252 N N . VAL A 1 165 ? 11.671 1.278 -27.862 1.00 98.56 165 VAL A N 1
ATOM 1253 C CA . VAL A 1 165 ? 12.935 1.914 -28.275 1.00 98.56 165 VAL A CA 1
ATOM 1254 C C . VAL A 1 165 ? 13.817 0.935 -29.058 1.00 98.56 165 VAL A C 1
ATOM 1256 O O . VAL A 1 165 ? 14.287 1.267 -30.145 1.00 98.56 165 VAL A O 1
ATOM 1259 N N . THR A 1 166 ? 13.989 -0.307 -28.584 1.00 98.62 166 THR A N 1
ATOM 1260 C CA . THR A 1 166 ? 14.752 -1.333 -29.323 1.00 98.62 166 THR A CA 1
ATOM 1261 C C . THR A 1 166 ? 14.149 -1.585 -30.708 1.00 98.62 166 THR A C 1
ATOM 1263 O O . THR A 1 166 ? 14.874 -1.745 -31.693 1.00 98.62 166 THR A O 1
ATOM 1266 N N . LYS A 1 167 ? 12.816 -1.665 -30.799 1.00 98.62 167 LYS A N 1
ATOM 1267 C CA . LYS A 1 167 ? 12.103 -1.896 -32.059 1.00 98.62 167 LYS A CA 1
ATOM 1268 C C . LYS A 1 167 ? 12.297 -0.729 -33.027 1.00 98.62 167 LYS A C 1
ATOM 1270 O O . LYS A 1 167 ? 12.602 -0.983 -34.189 1.00 98.62 167 LYS A O 1
ATOM 1275 N N . ASP A 1 168 ? 12.154 0.505 -32.551 1.00 98.44 168 ASP A N 1
ATOM 1276 C CA . ASP A 1 168 ? 12.346 1.719 -33.349 1.00 98.44 168 ASP A CA 1
ATOM 1277 C C . ASP A 1 168 ? 13.791 1.841 -33.856 1.00 98.44 168 ASP A C 1
ATOM 1279 O O . ASP A 1 168 ? 14.017 1.999 -35.054 1.00 98.44 168 ASP A O 1
ATOM 1283 N N . ALA A 1 169 ? 14.785 1.626 -32.988 1.00 98.38 169 ALA A N 1
ATOM 1284 C CA . ALA A 1 169 ? 16.196 1.627 -33.378 1.00 98.38 169 ALA A CA 1
ATOM 1285 C C . ALA A 1 169 ? 16.499 0.578 -34.466 1.00 98.38 169 ALA A C 1
ATOM 1287 O O . ALA A 1 169 ? 17.195 0.853 -35.441 1.00 98.38 169 ALA A O 1
ATOM 1288 N N . ARG A 1 170 ? 15.934 -0.631 -34.354 1.00 98.38 170 ARG A N 1
ATOM 1289 C CA . ARG A 1 170 ? 16.081 -1.668 -35.391 1.00 98.38 170 ARG A CA 1
ATOM 1290 C C . ARG A 1 170 ? 15.419 -1.279 -36.712 1.00 98.38 170 ARG A C 1
ATOM 1292 O O . ARG A 1 170 ? 15.967 -1.615 -37.758 1.00 98.38 170 ARG A O 1
ATOM 1299 N N . ALA A 1 171 ? 14.259 -0.624 -36.668 1.00 98.44 171 ALA A N 1
ATOM 1300 C CA . ALA A 1 171 ? 13.575 -0.147 -37.867 1.00 98.44 171 ALA A CA 1
ATOM 1301 C C . ALA A 1 171 ? 14.413 0.925 -38.580 1.00 98.44 171 ALA A C 1
ATOM 1303 O O . ALA A 1 171 ? 14.715 0.775 -39.759 1.00 98.44 171 ALA A O 1
ATOM 1304 N N . LYS A 1 172 ? 14.911 1.918 -37.836 1.00 97.94 172 LYS A N 1
ATOM 1305 C CA . LYS A 1 172 ? 15.800 2.963 -38.363 1.00 97.94 172 LYS A CA 1
ATOM 1306 C C . LYS A 1 172 ? 17.099 2.401 -38.953 1.00 97.94 172 LYS A C 1
ATOM 1308 O O . LYS A 1 172 ? 17.545 2.876 -39.993 1.00 97.94 172 LYS A O 1
ATOM 1313 N N . ALA A 1 173 ? 17.683 1.366 -38.344 1.00 98.00 173 ALA A N 1
ATOM 1314 C CA . ALA A 1 173 ? 18.843 0.672 -38.912 1.00 98.00 173 ALA A CA 1
ATOM 1315 C C . ALA A 1 173 ? 18.510 -0.033 -40.241 1.00 98.00 173 ALA A C 1
ATOM 1317 O O . ALA A 1 173 ? 19.279 0.036 -41.194 1.00 98.00 173 ALA A O 1
ATOM 1318 N N . ALA A 1 174 ? 17.339 -0.672 -40.343 1.00 98.12 174 ALA A N 1
ATOM 1319 C CA . ALA A 1 174 ? 16.889 -1.299 -41.589 1.00 98.12 174 ALA A CA 1
ATOM 1320 C C . ALA A 1 174 ? 16.620 -0.278 -42.713 1.00 98.12 174 ALA A C 1
ATOM 1322 O O . ALA A 1 174 ? 16.754 -0.612 -43.888 1.00 98.12 174 ALA A O 1
ATOM 1323 N N . GLU A 1 175 ? 16.274 0.958 -42.355 1.00 98.19 175 GLU A N 1
ATOM 1324 C CA . GLU A 1 175 ? 16.104 2.092 -43.273 1.00 98.19 175 GLU A CA 1
ATOM 1325 C C . GLU A 1 175 ? 17.433 2.783 -43.643 1.00 98.19 175 GLU A C 1
ATOM 1327 O O . GLU A 1 175 ? 17.437 3.695 -44.467 1.00 98.19 175 GLU A O 1
ATOM 1332 N N . GLY A 1 176 ? 18.562 2.366 -43.055 1.00 97.56 176 GLY A N 1
ATOM 1333 C CA . GLY A 1 176 ? 19.876 2.982 -43.272 1.00 97.56 176 GLY A CA 1
ATOM 1334 C C . GLY A 1 176 ? 20.073 4.322 -42.554 1.00 97.56 176 GLY A C 1
ATOM 1335 O O . GLY A 1 176 ? 20.999 5.056 -42.885 1.00 97.56 176 GLY A O 1
ATOM 1336 N N . LEU A 1 177 ? 19.208 4.659 -41.588 1.00 97.38 177 LEU A N 1
ATOM 1337 C CA . LEU A 1 177 ? 19.337 5.865 -40.757 1.00 97.38 177 LEU A CA 1
ATOM 1338 C C . LEU A 1 177 ? 20.295 5.674 -39.574 1.00 97.38 177 LEU A C 1
ATOM 1340 O O . LEU A 1 177 ? 20.762 6.658 -39.009 1.00 97.38 177 LEU A O 1
ATOM 1344 N N . LEU A 1 178 ? 20.545 4.424 -39.179 1.00 97.38 178 LEU A N 1
ATOM 1345 C CA . LEU A 1 178 ? 21.503 4.034 -38.146 1.00 97.38 178 LEU A CA 1
ATOM 1346 C C . LEU A 1 178 ? 22.448 2.986 -38.741 1.00 97.38 178 LEU A C 1
ATOM 1348 O O . LEU A 1 178 ? 21.982 2.065 -39.411 1.00 97.38 178 LEU A O 1
ATOM 1352 N N . ASP A 1 179 ? 23.747 3.129 -38.492 1.00 96.88 179 ASP A N 1
ATOM 1353 C CA . ASP A 1 179 ? 24.787 2.258 -39.058 1.00 96.88 179 ASP A CA 1
ATOM 1354 C C . ASP A 1 179 ? 24.641 0.792 -38.620 1.00 96.88 179 ASP A C 1
ATOM 1356 O O . ASP A 1 179 ? 24.807 -0.127 -39.423 1.00 96.88 179 ASP A O 1
ATOM 1360 N N . ASP A 1 180 ? 24.285 0.573 -37.352 1.00 96.50 180 ASP A N 1
ATOM 1361 C CA . ASP A 1 180 ? 24.247 -0.741 -36.723 1.00 96.50 180 ASP A CA 1
ATOM 1362 C C . ASP A 1 180 ? 22.859 -1.090 -36.181 1.00 96.50 180 ASP A C 1
ATOM 1364 O O . ASP A 1 180 ? 22.089 -0.262 -35.687 1.00 96.50 180 ASP A O 1
ATOM 1368 N N . ARG A 1 181 ? 22.541 -2.387 -36.195 1.00 97.38 181 ARG A N 1
ATOM 1369 C CA . ARG A 1 181 ? 21.286 -2.898 -35.638 1.00 97.38 181 ARG A CA 1
ATOM 1370 C C . ARG A 1 181 ? 21.366 -3.018 -34.114 1.00 97.38 181 ARG A C 1
ATOM 1372 O O . ARG A 1 181 ? 22.157 -3.800 -33.592 1.00 97.38 181 ARG A O 1
ATOM 1379 N N . ALA A 1 182 ? 20.444 -2.367 -33.405 1.00 97.88 182 ALA A N 1
ATOM 1380 C CA . ALA A 1 182 ? 20.320 -2.504 -31.952 1.00 97.88 182 ALA A CA 1
ATOM 1381 C C . ALA A 1 182 ? 19.943 -3.936 -31.507 1.00 97.88 182 ALA A C 1
ATOM 1383 O O . ALA A 1 182 ? 19.027 -4.573 -32.052 1.00 97.88 182 ALA A O 1
ATOM 1384 N N . ARG A 1 183 ? 20.619 -4.434 -30.468 1.00 97.44 183 ARG A N 1
ATOM 1385 C CA . ARG A 1 183 ? 20.408 -5.746 -29.836 1.00 97.44 183 ARG A CA 1
ATOM 1386 C C . ARG A 1 183 ? 19.459 -5.655 -28.645 1.00 97.44 183 ARG A C 1
ATOM 1388 O O . ARG A 1 183 ? 18.539 -6.469 -28.569 1.00 97.44 183 ARG A O 1
ATOM 1395 N N . SER A 1 184 ? 19.634 -4.653 -27.794 1.00 97.75 184 SER A N 1
ATOM 1396 C CA . SER A 1 184 ? 18.825 -4.383 -26.599 1.00 97.75 184 SER A CA 1
ATOM 1397 C C . SER A 1 184 ? 18.675 -2.876 -26.378 1.00 97.75 184 SER A C 1
ATOM 1399 O O . SER A 1 184 ? 19.232 -2.072 -27.125 1.00 97.75 184 SER A O 1
ATOM 1401 N N . THR A 1 185 ? 17.904 -2.500 -25.361 1.00 98.38 185 THR A N 1
ATOM 1402 C CA . THR A 1 185 ? 17.857 -1.134 -24.846 1.00 98.38 185 THR A CA 1
ATOM 1403 C C . THR A 1 185 ? 17.950 -1.176 -23.335 1.00 98.38 185 THR A C 1
ATOM 1405 O O . THR A 1 185 ? 17.145 -1.859 -22.698 1.00 98.38 185 THR A O 1
ATOM 1408 N N . ASP A 1 186 ? 18.873 -0.393 -22.797 1.00 97.12 186 ASP A N 1
ATOM 1409 C CA . ASP A 1 186 ? 18.992 -0.128 -21.370 1.00 97.12 186 ASP A CA 1
ATOM 1410 C C . ASP A 1 186 ? 18.556 1.310 -21.111 1.00 97.12 186 ASP A C 1
ATOM 1412 O O . ASP A 1 186 ? 18.868 2.198 -21.899 1.00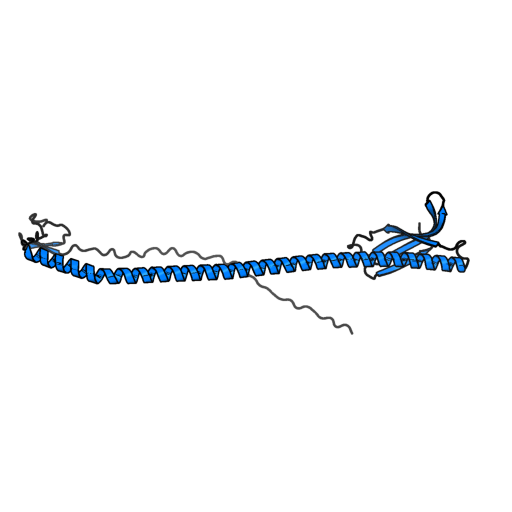 97.12 186 ASP A O 1
ATOM 1416 N N . CYS A 1 187 ? 17.769 1.524 -20.059 1.00 97.12 187 CYS A N 1
ATOM 1417 C CA . CYS A 1 187 ? 17.270 2.846 -19.689 1.00 97.12 187 CYS A CA 1
ATOM 1418 C C . CYS A 1 187 ? 17.613 3.126 -18.237 1.00 97.12 187 CYS A C 1
ATOM 1420 O O . CYS A 1 187 ? 17.276 2.315 -17.366 1.00 97.12 187 CYS A O 1
ATOM 1422 N N . GLU A 1 188 ? 18.216 4.283 -18.023 1.00 96.00 188 GLU A N 1
ATOM 1423 C CA . GLU A 1 188 ? 18.538 4.872 -16.735 1.00 96.00 188 GLU A CA 1
ATOM 1424 C C . GLU A 1 188 ? 17.541 5.994 -16.464 1.00 96.00 188 GLU A C 1
ATOM 1426 O O . GLU A 1 188 ? 17.186 6.748 -17.372 1.00 96.00 188 GLU A O 1
ATOM 1431 N N . ASN A 1 189 ? 17.047 6.076 -15.234 1.00 96.69 189 ASN A N 1
ATOM 1432 C CA . ASN A 1 189 ? 16.215 7.197 -14.828 1.00 96.69 189 ASN A CA 1
ATOM 1433 C C . ASN A 1 189 ? 17.101 8.451 -14.694 1.00 96.69 189 ASN A C 1
ATOM 1435 O O . ASN A 1 189 ? 18.175 8.384 -14.094 1.00 96.69 189 ASN A O 1
ATOM 1439 N N . THR A 1 190 ? 16.666 9.560 -15.289 1.00 95.81 190 THR A N 1
ATOM 1440 C CA . THR A 1 190 ? 17.356 10.858 -15.222 1.00 95.81 190 THR A CA 1
ATOM 1441 C C . THR A 1 190 ? 16.614 11.882 -14.379 1.00 95.81 190 THR A C 1
ATOM 1443 O O . THR A 1 190 ? 17.257 12.758 -13.806 1.00 95.81 190 THR A O 1
ATOM 1446 N N . ASP A 1 191 ? 15.286 11.781 -14.327 1.00 94.94 191 ASP A N 1
ATOM 1447 C CA . ASP A 1 191 ? 14.428 12.599 -13.475 1.00 94.94 191 ASP A CA 1
ATOM 1448 C C . ASP A 1 191 ? 13.268 11.749 -12.944 1.00 94.94 191 ASP A C 1
ATOM 1450 O O . ASP A 1 191 ? 12.715 10.899 -13.657 1.00 94.94 191 ASP A O 1
ATOM 1454 N N . GLY A 1 192 ? 12.916 11.985 -11.686 1.00 91.06 192 GLY A N 1
ATOM 1455 C CA . GLY A 1 192 ? 11.928 11.207 -10.949 1.00 91.06 192 GLY A CA 1
ATOM 1456 C C . GLY A 1 192 ? 12.417 9.852 -10.411 1.00 91.06 192 GLY A C 1
ATOM 1457 O O . GLY A 1 192 ? 13.611 9.575 -10.325 1.00 91.06 192 GLY A O 1
ATOM 1458 N N . ASN A 1 193 ? 11.488 8.986 -10.011 1.00 89.56 193 ASN A N 1
ATOM 1459 C CA . ASN A 1 193 ? 11.744 7.688 -9.412 1.00 89.56 193 ASN A CA 1
ATOM 1460 C C . ASN A 1 193 ? 10.605 6.697 -9.707 1.00 89.56 193 ASN A C 1
ATOM 1462 O O . ASN A 1 193 ? 9.469 6.851 -9.264 1.00 89.56 193 ASN A O 1
ATOM 1466 N N . GLU A 1 194 ? 10.937 5.602 -10.398 1.00 90.38 194 GLU A N 1
ATOM 1467 C CA . GLU A 1 194 ? 10.001 4.504 -10.689 1.00 90.38 194 GLU A CA 1
ATOM 1468 C C . GLU A 1 194 ? 9.376 3.910 -9.412 1.00 90.38 194 GLU A C 1
ATOM 1470 O O . GLU A 1 194 ? 8.205 3.515 -9.417 1.00 90.38 194 GLU A O 1
ATOM 1475 N N . ASP A 1 195 ? 10.146 3.876 -8.319 1.00 90.69 195 ASP A N 1
ATOM 1476 C CA . ASP A 1 195 ? 9.752 3.305 -7.034 1.00 90.69 195 ASP A CA 1
ATOM 1477 C C . ASP A 1 195 ? 8.957 4.264 -6.138 1.00 90.69 195 ASP A C 1
ATOM 1479 O O . ASP A 1 195 ? 8.367 3.804 -5.148 1.00 90.69 195 ASP A O 1
ATOM 1483 N N . ASP A 1 196 ? 8.936 5.561 -6.450 1.00 94.06 196 ASP A N 1
ATOM 1484 C CA . ASP A 1 196 ? 8.156 6.547 -5.707 1.00 94.06 196 ASP A CA 1
ATOM 1485 C C . ASP A 1 196 ? 6.759 6.685 -6.311 1.00 94.06 196 ASP A C 1
ATOM 1487 O O . ASP A 1 196 ? 6.558 7.319 -7.346 1.00 94.06 196 ASP A O 1
ATOM 1491 N N . LEU A 1 197 ? 5.774 6.070 -5.656 1.00 94.44 197 LEU A N 1
ATOM 1492 C CA . LEU A 1 197 ? 4.396 6.038 -6.138 1.00 94.44 197 LEU A CA 1
ATOM 1493 C C . LEU A 1 197 ? 3.700 7.406 -6.107 1.00 94.44 197 LEU A C 1
ATOM 1495 O O . LEU A 1 197 ? 2.654 7.542 -6.739 1.00 94.44 197 LEU A O 1
ATOM 1499 N N . GLU A 1 198 ? 4.272 8.405 -5.428 1.00 95.50 198 GLU A N 1
ATOM 1500 C CA . GLU A 1 198 ? 3.749 9.775 -5.428 1.00 95.50 198 GLU A CA 1
ATOM 1501 C C . GLU A 1 198 ? 4.046 10.507 -6.744 1.00 95.50 198 GLU A C 1
ATOM 1503 O O . GLU A 1 198 ? 3.320 11.424 -7.128 1.00 95.50 198 GLU A O 1
ATOM 1508 N N . GLU A 1 199 ? 5.074 10.082 -7.478 1.00 95.50 199 GLU A N 1
ATOM 1509 C CA . GLU A 1 199 ? 5.413 10.684 -8.760 1.00 95.50 199 GLU A CA 1
ATOM 1510 C C . GLU A 1 199 ? 4.562 10.121 -9.896 1.00 95.50 199 GLU A C 1
ATOM 1512 O O . GLU A 1 199 ? 4.526 8.914 -10.125 1.00 95.50 199 GLU A O 1
ATOM 1517 N N . THR A 1 200 ? 3.908 10.985 -10.668 1.00 96.56 200 THR A N 1
ATOM 1518 C CA . THR A 1 200 ? 3.055 10.561 -11.791 1.00 96.56 200 THR A CA 1
ATOM 1519 C C . THR A 1 200 ? 3.823 10.375 -13.096 1.00 96.56 200 THR A C 1
ATOM 1521 O O . THR A 1 200 ? 3.341 9.694 -13.998 1.00 96.56 200 THR A O 1
ATOM 1524 N N . SER A 1 201 ? 5.037 10.918 -13.209 1.00 97.25 201 SER A N 1
ATOM 1525 C CA . SER A 1 201 ? 5.852 10.824 -14.421 1.00 97.25 201 SER A CA 1
ATOM 1526 C C . SER A 1 201 ? 7.341 10.768 -14.111 1.00 97.25 201 SER A C 1
ATOM 1528 O O . SER A 1 201 ? 7.770 11.378 -13.140 1.00 97.25 201 SER A O 1
ATOM 1530 N N . ALA A 1 202 ? 8.118 10.128 -14.983 1.00 97.81 202 ALA A N 1
ATOM 1531 C CA . ALA A 1 202 ? 9.575 10.075 -14.889 1.00 97.81 202 ALA A CA 1
ATOM 1532 C C . ALA A 1 202 ? 10.241 10.240 -16.261 1.00 97.81 202 ALA A C 1
ATOM 1534 O O . ALA A 1 202 ? 9.672 9.873 -17.299 1.00 97.81 202 ALA A O 1
ATOM 1535 N N . GLU A 1 203 ? 11.468 10.758 -16.266 1.00 97.88 203 GLU A N 1
ATOM 1536 C CA . GLU A 1 203 ? 12.301 10.873 -17.462 1.00 97.88 203 GLU A CA 1
ATOM 1537 C C . GLU A 1 203 ? 13.436 9.849 -17.443 1.00 97.88 203 GLU A C 1
ATOM 1539 O O . GLU A 1 203 ? 14.006 9.520 -16.401 1.00 97.88 203 GLU A O 1
ATOM 1544 N N . TYR A 1 204 ? 13.750 9.322 -18.624 1.00 98.00 204 TYR A N 1
ATOM 1545 C CA . TYR A 1 204 ? 14.745 8.278 -18.811 1.00 98.00 204 TYR A CA 1
ATOM 1546 C C . TYR A 1 204 ? 15.709 8.630 -19.942 1.00 98.00 204 TYR A C 1
ATOM 1548 O O . TYR A 1 204 ? 15.299 9.043 -21.033 1.00 98.00 204 TYR A O 1
ATOM 1556 N N . SER A 1 205 ? 16.988 8.349 -19.710 1.00 97.31 205 SER A N 1
ATOM 1557 C CA . SER A 1 205 ? 18.014 8.257 -20.743 1.00 97.31 205 SER A CA 1
ATOM 1558 C C . SER A 1 205 ? 18.193 6.794 -21.120 1.00 97.31 205 SER A C 1
ATOM 1560 O O . SER A 1 205 ? 18.560 5.954 -20.299 1.00 97.31 205 SER A O 1
ATOM 1562 N N . CYS A 1 206 ? 17.887 6.469 -22.369 1.00 97.88 206 CYS A N 1
ATOM 1563 C CA . CYS A 1 206 ? 17.962 5.116 -22.892 1.00 97.88 206 CYS A CA 1
ATOM 1564 C C . CYS A 1 206 ? 19.083 4.993 -23.922 1.00 97.88 206 CYS A C 1
ATOM 1566 O O . CYS A 1 206 ? 19.219 5.830 -24.811 1.00 97.88 206 CYS A O 1
ATOM 1568 N N . ILE A 1 207 ? 19.838 3.900 -23.878 1.00 97.56 207 ILE A N 1
ATOM 1569 C CA . ILE A 1 207 ? 20.801 3.522 -24.910 1.00 97.56 207 ILE A CA 1
ATOM 1570 C C . ILE A 1 207 ? 20.311 2.269 -25.635 1.00 97.56 207 ILE A C 1
ATOM 1572 O O . ILE A 1 207 ? 20.117 1.212 -25.040 1.00 97.56 207 ILE A O 1
ATOM 1576 N N . ALA A 1 208 ? 20.091 2.372 -26.945 1.00 98.25 208 ALA A N 1
ATOM 1577 C CA . ALA A 1 208 ? 19.860 1.219 -27.805 1.00 98.25 208 ALA A CA 1
ATOM 1578 C C . ALA A 1 208 ? 21.210 0.580 -28.149 1.00 98.25 208 ALA A C 1
ATOM 1580 O O . ALA A 1 208 ? 21.905 1.030 -29.060 1.00 98.25 208 ALA A O 1
ATOM 1581 N N . VAL A 1 209 ? 21.578 -0.447 -27.386 1.00 98.25 209 VAL A N 1
ATOM 1582 C CA . VAL A 1 209 ? 22.886 -1.105 -27.417 1.00 98.25 209 VAL A CA 1
ATOM 1583 C C . VAL A 1 209 ? 23.076 -1.856 -28.731 1.00 98.25 209 VAL A C 1
ATOM 1585 O O . VAL A 1 209 ? 22.294 -2.750 -29.069 1.00 98.25 209 VAL A O 1
ATOM 1588 N N . THR A 1 210 ? 24.121 -1.514 -29.475 1.00 97.62 210 THR A N 1
ATOM 1589 C CA . THR A 1 210 ? 24.535 -2.198 -30.711 1.00 97.62 210 THR A CA 1
ATOM 1590 C C . THR A 1 210 ? 25.665 -3.184 -30.443 1.00 97.62 210 THR A C 1
ATOM 1592 O O . THR A 1 210 ? 25.682 -4.276 -31.024 1.00 97.62 210 THR A O 1
ATOM 1595 N N . ASP A 1 211 ? 26.552 -2.834 -29.512 1.00 95.69 211 ASP A N 1
ATOM 1596 C CA . ASP A 1 211 ? 27.707 -3.630 -29.123 1.00 95.69 211 ASP A CA 1
ATOM 1597 C C . ASP A 1 211 ? 28.047 -3.440 -27.640 1.00 95.69 211 ASP A C 1
ATOM 1599 O O . ASP A 1 211 ? 27.721 -2.412 -27.043 1.00 95.69 211 ASP A O 1
ATOM 1603 N N . VAL A 1 212 ? 28.699 -4.443 -27.055 1.00 93.25 212 VAL A N 1
ATOM 1604 C CA . VAL A 1 212 ? 29.190 -4.403 -25.671 1.00 93.25 212 VAL A CA 1
ATOM 1605 C C . VAL A 1 212 ? 30.688 -4.655 -25.713 1.00 93.25 212 VAL A C 1
ATOM 1607 O O . VAL A 1 212 ? 31.131 -5.678 -26.238 1.00 93.25 212 VAL A O 1
ATOM 1610 N N . ASP A 1 213 ? 31.457 -3.713 -25.186 1.00 92.06 213 ASP A N 1
ATOM 1611 C CA . ASP A 1 213 ? 32.909 -3.771 -25.163 1.00 92.06 213 ASP A CA 1
ATOM 1612 C C . ASP A 1 213 ? 33.408 -4.773 -24.105 1.00 92.06 213 ASP A C 1
ATOM 1614 O O . ASP A 1 213 ? 32.674 -5.231 -23.225 1.00 92.06 213 ASP A O 1
ATOM 1618 N N . ALA A 1 214 ? 34.686 -5.152 -24.190 1.00 94.19 214 ALA A N 1
ATOM 1619 C CA . ALA A 1 214 ? 35.275 -6.168 -23.310 1.00 94.19 214 ALA A CA 1
ATOM 1620 C C . ALA A 1 214 ? 35.306 -5.760 -21.823 1.00 94.19 214 ALA A C 1
ATOM 1622 O O . ALA A 1 214 ? 35.408 -6.624 -2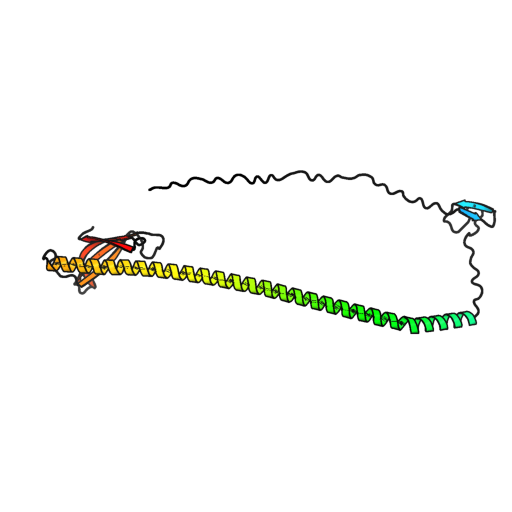0.954 1.00 94.19 214 ALA A O 1
ATOM 1623 N N . ASP A 1 215 ? 35.227 -4.460 -21.535 1.00 92.25 215 ASP A N 1
ATOM 1624 C CA . ASP A 1 215 ? 35.130 -3.894 -20.187 1.00 92.25 215 ASP A CA 1
ATOM 1625 C C . ASP A 1 215 ? 33.688 -3.856 -19.646 1.00 92.25 215 ASP A C 1
ATOM 1627 O O . ASP A 1 215 ? 33.470 -3.461 -18.501 1.00 92.25 215 ASP A O 1
ATOM 1631 N N . GLY A 1 216 ? 32.710 -4.296 -20.446 1.00 90.94 216 GLY A N 1
ATOM 1632 C CA . GLY A 1 216 ? 31.287 -4.280 -20.117 1.00 90.94 216 GLY A CA 1
ATOM 1633 C C . GLY A 1 216 ? 30.587 -2.960 -20.441 1.00 90.94 216 GLY A C 1
ATOM 1634 O O . GLY A 1 216 ? 29.382 -2.853 -20.207 1.00 90.94 216 GLY A O 1
ATOM 1635 N N . SER A 1 217 ? 31.296 -1.967 -20.987 1.00 91.69 217 SER A N 1
ATOM 1636 C CA . SER A 1 217 ? 30.661 -0.738 -21.455 1.00 91.69 217 SER A CA 1
ATOM 1637 C C . SER A 1 217 ? 29.823 -1.007 -22.708 1.00 91.69 217 SER A C 1
ATOM 1639 O O . SER A 1 217 ? 30.153 -1.842 -23.549 1.00 91.69 217 SER A O 1
ATOM 1641 N N . SER A 1 218 ? 28.670 -0.347 -22.804 1.00 93.81 218 SER A N 1
ATOM 1642 C CA . SER A 1 218 ? 27.750 -0.516 -23.931 1.00 93.81 218 SER A CA 1
ATOM 1643 C C . SER A 1 218 ? 27.879 0.656 -24.897 1.00 93.81 218 SER A C 1
ATOM 1645 O O . SER A 1 218 ? 27.825 1.816 -24.487 1.00 93.81 218 SER A O 1
ATOM 1647 N N . ARG A 1 219 ? 28.002 0.359 -26.193 1.00 94.69 219 ARG A N 1
ATOM 1648 C CA . ARG A 1 219 ? 27.932 1.348 -27.275 1.00 94.69 219 ARG A CA 1
ATOM 1649 C C . ARG A 1 219 ? 26.592 1.235 -27.987 1.00 94.69 219 ARG A C 1
ATOM 1651 O O . ARG A 1 219 ? 26.015 0.153 -28.104 1.00 94.69 219 ARG A O 1
ATOM 1658 N N . GLY A 1 220 ? 26.075 2.367 -28.446 1.00 96.38 220 GLY A N 1
ATOM 1659 C CA . GLY A 1 220 ? 24.759 2.414 -29.061 1.00 96.38 220 GLY A CA 1
ATOM 1660 C C . GLY A 1 220 ? 24.239 3.825 -29.278 1.00 96.38 220 GLY A C 1
ATOM 1661 O O . GLY A 1 220 ? 24.964 4.810 -29.139 1.00 96.38 220 GLY A O 1
ATOM 1662 N N . TYR A 1 221 ? 22.955 3.906 -29.605 1.00 97.56 221 TYR A N 1
ATOM 1663 C CA . TYR A 1 221 ? 22.270 5.164 -29.893 1.00 97.56 221 TYR A CA 1
ATOM 1664 C C . TYR A 1 221 ? 21.491 5.647 -28.674 1.00 97.56 221 TYR A C 1
ATOM 1666 O O . TYR A 1 221 ? 20.760 4.863 -28.069 1.00 97.56 221 TYR A O 1
ATOM 1674 N N . ARG A 1 222 ? 21.629 6.928 -28.319 1.00 97.69 222 ARG A N 1
ATOM 1675 C CA . ARG A 1 222 ? 20.931 7.528 -27.174 1.00 97.69 222 ARG A CA 1
ATOM 1676 C C . ARG A 1 222 ? 19.527 7.997 -27.537 1.00 97.69 222 ARG A C 1
ATOM 1678 O O . ARG A 1 222 ? 19.308 8.565 -28.606 1.00 97.69 222 ARG A O 1
ATOM 1685 N N . PHE A 1 223 ? 18.603 7.803 -26.612 1.00 97.94 223 PHE A N 1
ATOM 1686 C CA . PHE A 1 223 ? 17.217 8.234 -26.667 1.00 97.94 223 PHE A CA 1
ATOM 1687 C C . PHE A 1 223 ? 16.863 8.917 -25.349 1.00 97.94 223 PHE A C 1
ATOM 1689 O O . PHE A 1 223 ? 17.242 8.429 -24.287 1.00 97.94 223 PHE A O 1
ATOM 1696 N N . THR A 1 224 ? 16.089 9.996 -25.414 1.00 97.81 224 THR A N 1
ATOM 1697 C CA . THR A 1 224 ? 15.368 10.513 -24.242 1.00 97.81 224 THR A CA 1
ATOM 1698 C C . THR A 1 224 ? 13.932 10.021 -24.281 1.00 97.81 224 THR A C 1
ATOM 1700 O O . THR A 1 224 ? 13.306 9.996 -25.347 1.00 97.81 224 THR A O 1
ATOM 1703 N N . ALA A 1 225 ?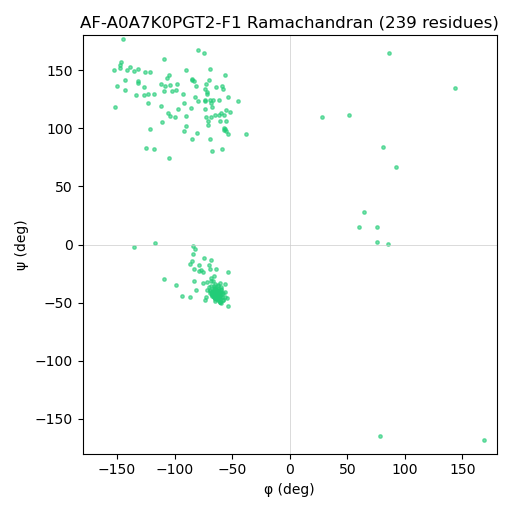 13.409 9.622 -23.128 1.00 98.12 225 ALA A N 1
ATOM 1704 C CA . ALA A 1 225 ? 12.046 9.146 -22.980 1.00 98.12 225 ALA A CA 1
ATOM 1705 C C . ALA A 1 225 ? 11.374 9.760 -21.753 1.00 98.12 225 ALA A C 1
ATOM 1707 O O . ALA A 1 225 ? 12.023 10.034 -20.749 1.00 98.12 225 ALA A O 1
ATOM 1708 N N . ARG A 1 226 ? 10.058 9.934 -21.844 1.00 97.94 226 ARG A N 1
ATOM 1709 C CA . ARG A 1 226 ? 9.194 10.354 -20.742 1.00 97.94 226 ARG A CA 1
ATOM 1710 C C . ARG A 1 226 ? 8.106 9.308 -20.563 1.00 97.94 226 ARG A C 1
ATOM 1712 O O . ARG A 1 226 ? 7.459 8.921 -21.541 1.00 97.94 226 ARG A O 1
ATOM 1719 N N . VAL A 1 227 ? 7.928 8.849 -19.333 1.00 98.44 227 VAL A N 1
ATOM 1720 C CA . VAL A 1 227 ? 6.890 7.896 -18.937 1.00 98.44 227 VAL A CA 1
ATOM 1721 C C . VAL A 1 227 ? 5.862 8.627 -18.093 1.00 98.44 227 VAL A C 1
ATOM 1723 O O . VAL A 1 227 ? 6.233 9.347 -17.170 1.00 98.44 227 VAL A O 1
ATOM 1726 N N . ASP A 1 228 ? 4.590 8.423 -18.411 1.00 97.94 228 ASP A N 1
ATOM 1727 C CA . ASP A 1 228 ? 3.459 8.804 -17.575 1.00 97.94 228 ASP A CA 1
ATOM 1728 C C . ASP A 1 228 ? 2.907 7.532 -16.916 1.00 97.94 228 ASP A C 1
ATOM 1730 O O . ASP A 1 228 ? 2.406 6.619 -17.583 1.00 97.94 228 ASP A O 1
ATOM 1734 N N . PHE A 1 229 ? 3.087 7.418 -15.602 1.00 96.56 229 PHE A N 1
ATOM 1735 C CA . PHE A 1 229 ? 2.686 6.242 -14.836 1.00 96.56 229 PHE A CA 1
ATOM 1736 C C . PHE A 1 229 ? 1.185 6.212 -14.541 1.00 96.56 229 PHE A C 1
ATOM 1738 O O . PHE A 1 229 ? 0.658 5.124 -14.311 1.00 96.56 229 PHE A O 1
ATOM 1745 N N . GLU A 1 230 ? 0.511 7.364 -14.553 1.00 95.12 230 GLU A N 1
ATOM 1746 C CA . GLU A 1 230 ? -0.934 7.472 -14.328 1.00 95.12 230 GLU A CA 1
ATOM 1747 C C . GLU A 1 230 ? -1.705 6.974 -15.553 1.00 95.12 230 GLU A C 1
ATOM 1749 O O . GLU A 1 230 ? -2.594 6.128 -15.443 1.00 95.12 230 GLU A O 1
ATOM 1754 N N . GLU A 1 231 ? -1.313 7.437 -16.739 1.00 96.12 231 GLU A N 1
ATOM 1755 C CA . GLU A 1 231 ? -1.901 7.000 -18.004 1.00 96.12 231 GLU A CA 1
ATOM 1756 C C . GLU A 1 231 ? -1.371 5.633 -18.464 1.00 96.12 231 GLU A C 1
ATOM 1758 O O . GLU A 1 231 ? -1.958 4.989 -19.339 1.00 96.12 231 GLU A O 1
ATOM 1763 N N . GLY A 1 232 ? -0.236 5.189 -17.913 1.00 96.50 232 GLY A N 1
ATOM 1764 C CA . GLY A 1 232 ? 0.492 4.019 -18.406 1.00 96.50 232 GLY A CA 1
ATOM 1765 C C . GLY A 1 232 ? 1.032 4.223 -19.826 1.00 96.50 232 GLY A C 1
ATOM 1766 O O . GLY A 1 232 ? 1.163 3.261 -20.589 1.00 96.50 232 GLY A O 1
ATOM 1767 N N . SER A 1 233 ? 1.311 5.474 -20.196 1.00 97.88 233 SER A N 1
ATOM 1768 C CA . SER A 1 233 ? 1.745 5.886 -21.527 1.00 97.88 233 SER A CA 1
ATOM 1769 C C . SER A 1 233 ? 3.220 6.307 -21.509 1.00 97.88 233 SER A C 1
ATOM 1771 O O . SER A 1 233 ? 3.819 6.561 -20.464 1.00 97.88 233 SER A O 1
ATOM 1773 N N . TYR A 1 234 ? 3.870 6.302 -22.671 1.00 98.50 234 TYR A N 1
ATOM 1774 C CA . TYR A 1 234 ? 5.265 6.724 -22.777 1.00 98.50 234 TYR A CA 1
ATOM 1775 C C . TYR A 1 234 ? 5.576 7.271 -24.164 1.00 98.50 234 TYR A C 1
ATOM 1777 O O . TYR A 1 234 ? 5.011 6.846 -25.174 1.00 98.50 234 TYR A O 1
ATOM 1785 N N . THR A 1 235 ? 6.521 8.204 -24.209 1.00 98.25 235 THR A N 1
ATOM 1786 C CA . THR A 1 235 ? 7.030 8.804 -25.445 1.00 98.25 235 THR A CA 1
ATOM 1787 C C . THR A 1 235 ? 8.551 8.794 -25.440 1.00 98.25 235 THR A C 1
ATOM 1789 O O . THR A 1 235 ? 9.180 8.811 -24.384 1.00 98.25 235 THR A O 1
ATOM 1792 N N . TRP A 1 236 ? 9.159 8.724 -26.623 1.00 98.25 236 TRP A N 1
ATOM 1793 C CA . TRP A 1 236 ? 10.611 8.735 -26.773 1.00 98.25 236 TRP A CA 1
ATOM 1794 C C . TRP A 1 236 ? 11.024 9.439 -28.058 1.00 98.25 236 TRP A C 1
ATOM 1796 O O . TRP A 1 236 ? 10.262 9.525 -29.023 1.00 98.25 236 TRP A O 1
ATOM 1806 N N . ARG A 1 237 ? 12.265 9.919 -28.075 1.00 97.56 237 ARG A N 1
ATOM 1807 C CA . ARG A 1 237 ? 12.907 10.497 -29.256 1.00 97.56 237 ARG A CA 1
ATOM 1808 C C . ARG A 1 237 ? 14.373 10.094 -29.318 1.00 97.56 237 ARG A C 1
ATOM 1810 O O . ARG A 1 237 ? 15.007 9.873 -28.291 1.00 97.56 237 ARG A O 1
ATOM 1817 N N . LEU A 1 238 ? 14.899 9.997 -30.535 1.00 97.12 238 LEU A N 1
ATOM 1818 C CA . LEU A 1 238 ? 16.323 9.777 -30.776 1.00 97.12 238 LEU A CA 1
ATOM 1819 C C . LEU A 1 238 ? 17.099 11.068 -30.473 1.00 97.12 238 LEU A C 1
ATOM 1821 O O . LEU A 1 238 ? 16.705 12.138 -30.939 1.00 97.12 238 LEU A O 1
ATOM 1825 N N . GLY A 1 239 ? 18.203 10.950 -29.737 1.00 89.88 239 GLY A N 1
ATOM 1826 C CA . GLY A 1 239 ? 18.977 12.084 -29.232 1.00 89.88 239 GLY A CA 1
ATOM 1827 C C . GLY A 1 239 ? 18.465 12.618 -27.889 1.00 89.88 239 GLY A C 1
ATOM 1828 O O . GLY A 1 239 ? 17.372 12.279 -27.434 1.00 89.88 239 GLY A O 1
ATOM 1829 N N . GLY A 1 240 ? 19.290 13.430 -27.235 1.00 73.56 240 GLY A N 1
ATOM 1830 C CA . GLY A 1 240 ? 19.096 13.920 -25.869 1.00 73.56 240 GLY A CA 1
ATOM 1831 C C . GLY A 1 240 ? 20.452 14.003 -25.175 1.00 73.56 240 GLY A C 1
ATOM 1832 O O . GLY A 1 240 ? 21.275 13.102 -25.359 1.00 73.56 240 GLY A O 1
ATOM 1833 N N . ASP A 1 241 ? 20.689 15.110 -24.480 1.00 54.78 241 ASP A N 1
ATOM 1834 C CA . ASP A 1 241 ? 21.985 15.473 -23.898 1.00 54.78 241 ASP A CA 1
ATOM 1835 C C . ASP A 1 241 ? 22.248 14.740 -22.574 1.00 54.78 241 ASP A C 1
ATOM 1837 O O . ASP A 1 241 ? 21.310 14.674 -21.748 1.00 54.78 241 ASP A O 1
#

pLDDT: mean 85.3, std 17.08, range [44.47, 98.69]